Protein 7C5W (pdb70)

Secondary structure (DSSP, 8-state):
-PPP----SPPHHHHHHHHHHHHHHHHHHHHHHHHH-HHHHHHHHHHHHHHHB-GGGS--EEE-TT--TTS----SHHHHHHHHH---TTSTT---GGGS-EEEEEEEEEEEEE-SSEEEEEEEEEEEETT--EEEEEEEEEEEE-TTS-EEEEEEEEEPPP--/-------SPPHHHHHHHHHHHHHHHHHHHHHHHHH-HHHHHHHHHHHHHHHB-GGGS--EEE-TT--TTS----SHHHHHHHHH---TTSTT---GGGS-EEEEEEEEEEEEE-SSEEEEEEEEEEEETT--EEEEEEEEEEEE-TTS-EEEEEEEEEPPP--

InterPro domains:
  IPR016878 Metal-independent carbonic anhydrase-like [PIRSF028288] (1-205)
  IPR032710 NTF2-like domain superfamily [SSF54427] (143-202)
  IPR060395 Metal-independent carbonic anhydrase domain [PF27546] (55-201)

GO terms:
  GO:0004089 carbonate dehydratase activity (F, EXP)

Foldseek 3Di:
DPDDDDALFDDPVLVVVLVVLLFVLLLVLQVCCVPVNQVRSLVSQLVVCVAAAPCVVFFAQAQDAPQDDVLRGQRHSVSSSCQARNPDVVRVVHNHVSHQQWHDKDDDWPDKDGPTQKIKTWDWIWTAHPVGDTQIWTWIWMWGQDPPRHTHTRHIHIYRPDDD/DDDDDALFDDPVQVVVLVVLLVVLLLVLQVCCVPPNLVRSLVSQLVSCVAAAPCVVPFAQAQDAPQDDVLRGQRHSVSSSCQARNPDVVRVVHNHPSHQAWDDKDDDWPDWDTPTQKIKTWDWIWTAHPVGPIFIWTWIFMWGQDPVRHTHTSHIDIYRPDDD

Solvent-accessible surface area: 14414 Å² total; per-residue (Å²): 156,100,116,128,150,134,84,107,45,7,62,109,79,49,0,79,61,18,4,50,56,9,3,127,16,4,30,40,5,0,46,26,77,68,82,157,26,67,86,43,0,24,66,58,0,63,55,23,3,58,109,23,1,1,29,110,91,29,68,0,0,2,3,0,6,69,2,35,68,105,87,10,41,4,37,78,82,48,0,0,32,1,11,11,14,4,140,51,101,69,33,94,71,22,97,13,21,0,38,57,7,15,100,55,37,90,49,113,56,45,9,46,33,67,32,33,46,1,0,2,2,2,2,37,3,36,1,32,32,146,88,53,57,70,39,52,0,1,8,0,1,1,2,25,16,16,120,170,37,51,26,31,2,0,1,2,0,1,4,74,41,69,91,135,155,122,130,149,130,83,104,42,8,63,109,82,51,0,85,62,16,2,51,54,10,2,132,15,5,26,41,4,0,46,38,78,66,92,70,30,56,86,39,0,56,60,56,0,59,58,22,2,58,78,18,1,0,28,109,91,28,63,0,0,1,2,0,5,69,2,33,69,102,84,7,38,5,35,78,85,50,0,0,16,2,10,10,7,2,105,46,196,70,33,94,72,24,92,12,20,0,37,58,29,16,106,55,36,92,47,109,57,47,10,47,34,70,33,33,42,1,0,2,1,1,4,41,2,38,1,31,27,65,171,50,61,67,42,53,0,2,8,1,2,1,2,25,12,10,123,170,40,82,24,16,2,0,0,2,0,1,4,73,43,60,90,129

Organism: Nostoc sp. (strain PCC 7120 / SAG 25.82 / UTEX 2576) (NCBI:txid103690)

Structure (mmCIF, N/CA/C/O backbone):
data_7C5W
#
_entry.id   7C5W
#
_cell.length_a   53.519
_cell.length_b   83.006
_cell.length_c   88.136
_cell.angle_alpha   90.000
_cell.angle_beta   90.000
_cell.angle_gamma   90.000
#
_symmetry.space_group_name_H-M   'P 21 21 2'
#
loop_
_entity.id
_entity.type
_entity.pdbx_description
1 polymer 'iota-carbonic anhydrase'
2 non-polymer 'IODIDE ION'
3 water water
#
loop_
_atom_site.group_PDB
_atom_site.id
_atom_site.type_symbol
_atom_site.label_atom_id
_atom_site.label_alt_id
_atom_site.label_comp_id
_atom_site.label_asym_id
_atom_site.label_entity_id
_atom_site.label_seq_id
_atom_site.pdbx_PDB_ins_code
_atom_site.Cartn_x
_atom_site.Cartn_y
_atom_site.Cartn_z
_atom_site.occupancy
_atom_site.B_iso_or_equiv
_atom_site.auth_seq_id
_atom_site.auth_comp_id
_atom_site.auth_asym_id
_atom_site.auth_atom_id
_atom_site.pdbx_PDB_model_num
ATOM 1 N N . LEU A 1 15 ? 8.37400 -27.09100 57.67800 1.000 84.17926 42 LEU A N 1
ATOM 2 C CA . LEU A 1 15 ? 8.95400 -25.80400 57.18500 1.000 90.62061 42 LEU A CA 1
ATOM 3 C C . LEU A 1 15 ? 8.68900 -24.70500 58.22400 1.000 89.86260 42 LEU A C 1
ATOM 4 O O . LEU A 1 15 ? 7.69900 -24.83000 58.98300 1.000 86.78391 42 LEU A O 1
ATOM 6 N N . LYS A 1 16 ? 9.55000 -23.68100 58.26300 1.000 85.56578 43 LYS A N 1
ATOM 7 C CA . LYS A 1 16 ? 9.40100 -22.48600 59.14000 1.000 74.58427 43 LYS A CA 1
ATOM 8 C C . LYS A 1 16 ? 7.98000 -21.91800 58.98200 1.000 77.28912 43 LYS A C 1
ATOM 9 O O . LYS A 1 16 ? 7.47200 -21.82300 57.84000 1.000 76.34075 43 LYS A O 1
ATOM 11 N N . THR A 1 17 ? 7.34400 -21.57200 60.10000 1.000 75.15570 44 THR A N 1
ATOM 12 C CA . THR A 1 17 ? 6.01600 -20.91200 60.14500 1.000 74.34262 44 THR A CA 1
ATOM 13 C C . THR A 1 17 ? 6.05300 -19.63200 59.30900 1.000 71.20997 44 THR A C 1
ATOM 14 O O . THR A 1 17 ? 6.87500 -18.75500 59.55600 1.000 73.12644 44 THR A O 1
ATOM 18 N N . PRO A 1 18 ? 5.17800 -19.48300 58.29000 1.000 68.95971 45 PRO A N 1
ATOM 19 C CA . PRO A 1 18 ? 5.04600 -18.21600 57.57300 1.000 66.71692 45 PRO A CA 1
ATOM 20 C C . PRO A 1 18 ? 4.55100 -17.13100 58.54100 1.000 69.32324 45 PRO A C 1
ATOM 21 O O . PRO A 1 18 ? 3.70700 -17.41100 59.35900 1.000 66.52035 45 PRO A O 1
ATOM 25 N N . ILE A 1 19 ? 5.10100 -15.92500 58.42200 1.000 67.76467 46 ILE A N 1
ATOM 26 C CA . ILE A 1 19 ? 4.95300 -14.83000 59.42100 1.000 66.36807 46 ILE A CA 1
ATOM 27 C C . ILE A 1 19 ? 4.90100 -13.49200 58.68200 1.000 65.95235 46 ILE A C 1
ATOM 28 O O . ILE A 1 19 ? 5.71500 -13.27200 57.76300 1.000 74.30122 46 ILE A O 1
ATOM 33 N N . VAL A 1 20 ? 3.95200 -12.64300 59.06100 1.000 59.93439 47 VAL A N 1
ATOM 34 C CA . VAL A 1 20 ? 3.93100 -11.21400 58.66200 1.000 57.59319 47 VAL A CA 1
ATOM 35 C C . VAL A 1 20 ? 4.45900 -10.41600 59.85200 1.000 58.54576 47 VAL A C 1
ATOM 36 O O . VAL A 1 20 ? 3.97400 -10.64800 60.96200 1.000 53.30126 47 VAL A O 1
ATOM 40 N N . ASN A 1 21 ? 5.43900 -9.54200 59.62000 1.000 63.26827 48 ASN A N 1
ATOM 41 C CA . ASN A 1 21 ? 6.02400 -8.66500 60.66300 1.000 62.14090 48 ASN A CA 1
ATOM 42 C C . ASN A 1 21 ? 5.91600 -7.20400 60.22200 1.000 60.55022 48 ASN A C 1
ATOM 43 O O . ASN A 1 21 ? 6.78100 -6.75200 59.46900 1.000 66.15544 48 ASN A O 1
ATOM 48 N N . ARG A 1 22 ? 4.90200 -6.49700 60.71400 1.000 57.60504 49 ARG A N 1
ATOM 49 C CA . ARG A 1 22 ? 4.68100 -5.05200 60.46700 1.000 61.22586 49 ARG A CA 1
ATOM 50 C C . ARG A 1 22 ? 5.42400 -4.19500 61.49900 1.000 65.68937 49 ARG A C 1
ATOM 51 O O . ARG A 1 22 ? 5.40700 -2.96100 61.36500 1.000 64.91263 49 ARG A O 1
ATOM 59 N N . ALA A 1 23 ? 6.02600 -4.82200 62.50400 1.000 56.51850 50 ALA A N 1
ATOM 60 C CA . ALA A 1 23 ? 6.78500 -4.13100 63.56500 1.000 64.48685 50 ALA A CA 1
ATOM 61 C C . ALA A 1 23 ? 8.12300 -3.66800 62.98700 1.000 58.22124 50 ALA A C 1
ATOM 62 O O . ALA A 1 23 ? 8.63100 -4.32800 62.08800 1.000 55.85516 50 ALA A O 1
ATOM 64 N N . ILE A 1 24 ? 8.66700 -2.58000 63.52300 1.000 58.56734 51 ILE A N 1
ATOM 65 C CA . ILE A 1 24 ? 10.03300 -2.08300 63.21200 1.000 57.17779 51 ILE A CA 1
ATOM 66 C C . ILE A 1 24 ? 10.99800 -2.63400 64.26700 1.000 56.95946 51 ILE A C 1
ATOM 67 O O . ILE A 1 24 ? 10.63900 -2.63900 65.46400 1.000 57.68652 51 ILE A O 1
ATOM 72 N N . THR A 1 25 ? 12.18300 -3.06500 63.83500 1.000 57.23639 52 THR A N 1
ATOM 73 C CA . THR A 1 25 ? 13.32700 -3.45000 64.70500 1.000 59.01415 52 THR A CA 1
ATOM 74 C C . THR A 1 25 ? 14.28600 -2.26600 64.82600 1.000 57.19311 52 THR A C 1
ATOM 75 O O . THR A 1 25 ? 14.25900 -1.38800 63.94300 1.000 56.15777 52 THR A O 1
ATOM 79 N N . GLU A 1 26 ? 15.12000 -2.28400 65.86200 1.000 58.03341 53 GLU A N 1
ATOM 80 C CA . GLU A 1 26 ? 16.18400 -1.28300 66.10700 1.000 61.03929 53 GLU A CA 1
ATOM 81 C C . GLU A 1 26 ? 17.04600 -1.13500 64.84800 1.000 62.20464 53 GLU A C 1
ATOM 82 O O . GLU A 1 26 ? 17.33100 0.01300 64.46900 1.000 62.15376 53 GLU A O 1
ATOM 88 N N . SER A 1 27 ? 17.44600 -2.24900 64.23000 1.000 55.56961 54 SER A N 1
ATOM 89 C CA . SER A 1 27 ? 18.41000 -2.27200 63.10000 1.000 62.09582 54 SER A CA 1
ATOM 90 C C . SER A 1 27 ? 17.78400 -1.60200 61.86400 1.000 59.22541 54 SER A C 1
ATOM 91 O O . SER A 1 27 ? 18.50900 -0.87600 61.16200 1.000 60.98553 54 SER A O 1
ATOM 94 N N . GLU A 1 28 ? 16.49500 -1.83300 61.61100 1.000 58.09270 55 GLU A N 1
ATOM 95 C CA . GLU A 1 28 ? 15.70600 -1.13800 60.56000 1.000 53.18026 55 GLU A CA 1
ATOM 96 C C . GLU A 1 28 ? 15.72700 0.38300 60.78400 1.000 58.68685 55 GLU A C 1
ATOM 97 O O . GLU A 1 28 ? 15.82700 1.12400 59.79100 1.000 58.50075 55 GLU A O 1
ATOM 103 N N . VAL A 1 29 ? 15.61600 0.84200 62.03300 1.000 57.54426 56 VAL A N 1
ATOM 104 C CA . VAL A 1 29 ? 15.59900 2.29500 62.36600 1.000 59.67503 56 VAL A CA 1
ATOM 105 C C . VAL A 1 29 ? 16.98000 2.88000 62.05500 1.000 60.79067 56 VAL A C 1
ATOM 106 O O . VAL A 1 29 ? 17.04200 3.93600 61.39700 1.000 55.84273 56 VAL A O 1
ATOM 110 N N . LEU A 1 30 ? 18.04700 2.23100 62.52600 1.000 62.63004 57 LEU A N 1
ATOM 111 C CA . LEU A 1 30 ? 19.43700 2.72100 62.33900 1.000 62.37169 57 LEU A CA 1
ATOM 112 C C . LEU A 1 30 ? 19.73600 2.76500 60.83600 1.000 60.73412 57 LEU A C 1
ATOM 113 O O . LEU A 1 30 ? 20.30500 3.77000 60.36900 1.000 58.53487 57 LEU A O 1
ATOM 118 N N . ALA A 1 31 ? 19.31800 1.73500 60.10400 1.000 56.68293 58 ALA A N 1
ATOM 119 C CA . ALA A 1 31 ? 19.47500 1.64100 58.63600 1.000 60.02361 58 ALA A CA 1
ATOM 120 C C . ALA A 1 31 ? 18.78000 2.83300 57.96000 1.000 59.60943 58 ALA A C 1
ATOM 121 O O . ALA A 1 31 ? 19.44800 3.51100 57.16500 1.000 63.11309 58 ALA A O 1
ATOM 123 N N . ALA A 1 32 ? 17.50500 3.09000 58.27400 1.000 54.11909 59 ALA A N 1
ATOM 124 C CA . ALA A 1 32 ? 16.71200 4.19700 57.68900 1.000 58.43816 59 ALA A CA 1
ATOM 125 C C . ALA A 1 32 ? 17.35600 5.55600 58.02100 1.000 60.60929 59 ALA A C 1
ATOM 126 O O . ALA A 1 32 ? 17.38700 6.41300 57.12700 1.000 61.42519 59 ALA A O 1
ATOM 128 N N . GLN A 1 33 ? 17.85900 5.75000 59.24500 1.000 57.96579 60 GLN A N 1
ATOM 129 C CA . GLN A 1 33 ? 18.61500 6.97000 59.63600 1.000 57.87627 60 GLN A CA 1
ATOM 130 C C . GLN A 1 33 ? 19.79200 7.14600 58.66700 1.000 59.97267 60 GLN A C 1
ATOM 131 O O . GLN A 1 33 ? 19.92800 8.24800 58.10900 1.000 63.55282 60 GLN A O 1
ATOM 137 N N . LYS A 1 34 ? 20.60700 6.09800 58.47600 1.000 64.63172 61 LYS A N 1
ATOM 138 C CA . LYS A 1 34 ? 21.84900 6.12500 57.64500 1.000 66.50795 61 LYS A CA 1
ATOM 139 C C . LYS A 1 34 ? 21.48700 6.38800 56.17600 1.000 61.74497 61 LYS A C 1
ATOM 140 O O . LYS A 1 34 ? 22.22500 7.13600 55.51200 1.000 67.44854 61 LYS A O 1
ATOM 142 N N . ALA A 1 35 ? 20.37500 5.83000 55.70300 1.000 61.38053 62 ALA A N 1
ATOM 143 C CA . ALA A 1 35 ? 19.89100 5.95600 54.30600 1.000 61.17471 62 ALA A CA 1
ATOM 144 C C . ALA A 1 35 ? 19.51500 7.41200 54.01300 1.000 63.78992 62 ALA A C 1
ATOM 145 O O . ALA A 1 35 ? 19.69700 7.84400 52.86400 1.000 67.79138 62 ALA A O 1
ATOM 147 N N . TRP A 1 36 ? 19.00400 8.14100 55.00700 1.000 61.46095 63 TRP A N 1
ATOM 148 C CA . TRP A 1 36 ? 18.65000 9.57400 54.84300 1.000 60.80263 63 TRP A CA 1
ATOM 149 C C . TRP A 1 36 ? 19.93700 10.39400 54.68400 1.000 66.48692 63 TRP A C 1
ATOM 150 O O . TRP A 1 36 ? 19.99500 11.25100 53.77000 1.000 62.77346 63 TRP A O 1
ATOM 161 N N . GLY A 1 37 ? 20.91100 10.15800 55.57100 1.000 62.64966 64 GLY A N 1
ATOM 162 C CA . GLY A 1 37 ? 22.26900 10.72000 55.46700 1.000 65.28059 64 GLY A CA 1
ATOM 163 C C . GLY A 1 37 ? 22.84200 10.48900 54.07800 1.000 65.62593 64 GLY A C 1
ATOM 164 O O . GLY A 1 37 ? 23.17900 11.47700 53.41700 1.000 69.79067 64 GLY A O 1
ATOM 165 N N . GLU A 1 38 ? 22.91800 9.22600 53.64900 1.000 67.12896 65 GLU A N 1
ATOM 166 C CA . GLU A 1 38 ? 23.49300 8.82200 52.34200 1.000 71.32444 65 GLU A CA 1
ATOM 167 C C . GLU A 1 38 ? 22.80000 9.59100 51.22000 1.000 66.05640 65 GLU A C 1
ATOM 168 O O . GLU A 1 38 ? 23.48000 9.95500 50.24900 1.000 69.47646 65 GLU A O 1
ATOM 174 N N . ALA A 1 39 ? 21.49300 9.80300 51.35000 1.000 61.78505 66 ALA A N 1
ATOM 175 C CA . ALA A 1 39 ? 20.65900 10.44000 50.31200 1.000 62.75202 66 ALA A CA 1
ATOM 176 C C . ALA A 1 39 ? 21.01500 11.92700 50.24600 1.000 65.42598 66 ALA A C 1
ATOM 177 O O . ALA A 1 39 ? 21.18400 12.44000 49.12600 1.000 65.67974 66 ALA A O 1
ATOM 179 N N . LEU A 1 40 ? 21.13900 12.58900 51.39600 1.000 65.78505 67 LEU A N 1
ATOM 180 C CA . LEU A 1 40 ? 21.48300 14.03500 51.46600 1.000 65.92250 67 LEU A CA 1
ATOM 181 C C . LEU A 1 40 ? 22.82800 14.23600 50.76800 1.000 68.52840 67 LEU A C 1
ATOM 182 O O . LEU A 1 40 ? 22.94100 15.14800 49.93300 1.000 70.68568 67 LEU A O 1
ATOM 187 N N . VAL A 1 41 ? 23.79500 13.38200 51.10600 1.000 68.98562 68 VAL A N 1
ATOM 188 C CA . VAL A 1 41 ? 25.18200 13.40100 50.56000 1.000 69.28123 68 VAL A CA 1
ATOM 189 C C . VAL A 1 41 ? 25.13600 13.10200 49.05600 1.000 67.76845 68 VAL A C 1
ATOM 190 O O . VAL A 1 41 ? 25.84600 13.78800 48.31200 1.000 72.16624 68 VAL A O 1
ATOM 194 N N . ALA A 1 42 ? 24.32300 12.13500 48.62300 1.000 66.25374 69 ALA A N 1
ATOM 195 C CA . ALA A 1 42 ? 24.18400 11.72600 47.20500 1.000 68.62902 69 ALA A CA 1
ATOM 196 C C . ALA A 1 42 ? 23.57100 12.86500 46.37300 1.000 73.71502 69 ALA A C 1
ATOM 197 O O . ALA A 1 42 ? 23.93300 12.98300 45.18500 1.000 73.30359 69 ALA A O 1
ATOM 199 N N . ILE A 1 43 ? 22.66700 13.66200 46.95700 1.000 71.00055 70 ILE A N 1
ATOM 200 C CA . ILE A 1 43 ? 22.06100 14.84900 46.28400 1.000 70.92207 70 ILE A CA 1
ATOM 201 C C . ILE A 1 43 ? 23.11800 15.95500 46.20700 1.000 72.34722 70 ILE A C 1
ATOM 202 O O . ILE A 1 43 ? 23.19600 16.64300 45.17600 1.000 74.29788 70 ILE A O 1
ATOM 207 N N . SER A 1 44 ? 23.89000 16.12200 47.27900 1.000 71.64964 71 SER A N 1
ATOM 208 C CA . SER A 1 44 ? 24.87300 17.21900 47.44900 1.000 73.41413 71 SER A CA 1
ATOM 209 C C . SER A 1 44 ? 26.01000 17.03500 46.44000 1.000 74.24505 71 SER A C 1
ATOM 210 O O . SER A 1 44 ? 26.31400 18.00600 45.72700 1.000 80.64032 71 SER A O 1
ATOM 213 N N . THR A 1 45 ? 26.59800 15.83700 46.36400 1.000 73.29647 72 THR A N 1
ATOM 214 C CA . THR A 1 45 ? 27.71700 15.52100 45.43200 1.000 78.76095 72 THR A CA 1
ATOM 215 C C . THR A 1 45 ? 27.20200 15.64300 43.99300 1.000 75.45414 72 THR A C 1
ATOM 216 O O . THR A 1 45 ? 27.91200 16.26100 43.17900 1.000 79.48545 72 THR A O 1
ATOM 220 N N . THR A 1 46 ? 26.00900 15.11300 43.70600 1.000 71.34286 73 THR A N 1
ATOM 221 C CA . THR A 1 46 ? 25.39900 15.09900 42.34600 1.000 75.37819 73 THR A CA 1
ATOM 222 C C . THR A 1 46 ? 25.22300 16.53700 41.82300 1.000 77.30332 73 THR A C 1
ATOM 223 O O . THR A 1 46 ? 25.25300 16.71600 40.59500 1.000 76.89071 73 THR A O 1
ATOM 227 N N . TYR A 1 47 ? 25.03700 17.52500 42.70200 1.000 75.25105 74 TYR A N 1
ATOM 228 C CA . TYR A 1 47 ? 24.93400 18.95800 42.31300 1.000 77.46236 74 TYR A CA 1
ATOM 229 C C . TYR A 1 47 ? 26.33900 19.53200 42.06600 1.000 76.24357 74 TYR A C 1
ATOM 230 O O . TYR A 1 47 ? 26.56600 20.13000 40.99800 1.000 78.79217 74 TYR A O 1
ATOM 239 N N . ASP A 1 48 ? 27.24700 19.36800 43.03200 1.000 73.68875 75 ASP A N 1
ATOM 240 C CA . ASP A 1 48 ? 28.68400 19.73200 42.90600 1.000 68.92394 75 ASP A CA 1
ATOM 241 C C . ASP A 1 48 ? 29.23100 19.17200 41.58200 1.000 70.80706 75 ASP A C 1
ATOM 242 O O . ASP A 1 48 ? 29.98900 19.90000 40.91600 1.000 64.62940 75 ASP A O 1
ATOM 247 N N . ALA A 1 49 ? 28.82100 17.96300 41.18100 1.000 68.68494 76 ALA A N 1
ATOM 248 C CA . ALA A 1 49 ? 29.41200 17.20700 40.04700 1.000 72.68660 76 ALA A CA 1
ATOM 249 C C . ALA A 1 49 ? 28.62900 17.38700 38.73600 1.000 74.26049 76 ALA A C 1
ATOM 250 O O . ALA A 1 49 ? 29.29400 17.42500 37.68400 1.000 80.18036 76 ALA A O 1
ATOM 252 N N . LYS A 1 50 ? 27.29100 17.44500 38.76700 1.000 74.22899 77 LYS A N 1
ATOM 253 C CA . LYS A 1 50 ? 26.45500 17.41800 37.53300 1.000 77.17780 77 LYS A CA 1
ATOM 254 C C . LYS A 1 50 ? 25.41500 18.54800 37.51300 1.000 74.65312 77 LYS A C 1
ATOM 255 O O . LYS A 1 50 ? 24.62700 18.58400 36.53200 1.000 72.26273 77 LYS A O 1
ATOM 261 N N . GLY A 1 51 ? 25.38200 19.40400 38.54300 1.000 73.54253 78 GLY A N 1
ATOM 262 C CA . GLY A 1 51 ? 24.55900 20.63800 38.57700 1.000 75.07711 78 GLY A CA 1
ATOM 263 C C . GLY A 1 51 ? 23.08800 20.41800 38.94100 1.000 79.59895 78 GLY A C 1
ATOM 264 O O . GLY A 1 51 ? 22.70200 19.26100 39.24500 1.000 82.11799 78 GLY A O 1
ATOM 265 N N . LYS A 1 52 ? 22.29600 21.50100 38.86400 1.000 77.95322 79 LYS A N 1
ATOM 266 C CA . LYS A 1 52 ? 20.94700 21.68600 39.47600 1.000 76.37212 79 LYS A CA 1
ATOM 267 C C . LYS A 1 52 ? 19.98700 20.58100 39.03500 1.000 81.02690 79 LYS A C 1
ATOM 268 O O . LYS A 1 52 ? 19.39000 19.94100 39.91800 1.000 79.60659 79 LYS A O 1
ATOM 270 N N . ALA A 1 53 ? 19.83200 20.38700 37.72500 1.000 75.90562 80 ALA A N 1
ATOM 271 C CA . ALA A 1 53 ? 18.79900 19.51300 37.12500 1.000 74.13724 80 ALA A CA 1
ATOM 272 C C . ALA A 1 53 ? 18.94600 18.08900 37.67000 1.000 74.54503 80 ALA A C 1
ATOM 273 O O . ALA A 1 53 ? 17.91600 17.47300 38.01300 1.000 73.35721 80 ALA A O 1
ATOM 275 N N . SER A 1 54 ? 20.17900 17.58000 37.71300 1.000 73.51068 81 SER A N 1
ATOM 276 C CA . SER A 1 54 ? 20.50700 16.18900 38.11800 1.000 71.84263 81 SER A CA 1
ATOM 277 C C . SER A 1 54 ? 20.17800 16.00300 39.60000 1.000 72.53285 81 SER A C 1
ATOM 278 O O . SER A 1 54 ? 19.52100 14.99400 39.93500 1.000 73.73125 81 SER A O 1
ATOM 281 N N . ALA A 1 55 ? 20.62400 16.95100 40.43300 1.000 71.91581 82 ALA A N 1
ATOM 282 C CA . ALA A 1 55 ? 20.33300 17.02000 41.88300 1.000 73.07115 82 ALA A CA 1
ATOM 283 C C . ALA A 1 55 ? 18.81600 17.00200 42.12700 1.000 73.19041 82 ALA A C 1
ATOM 284 O O . ALA A 1 55 ? 18.39200 16.22800 43.01000 1.000 67.64499 82 ALA A O 1
ATOM 286 N N . LYS A 1 56 ? 18.04500 17.80500 41.37700 1.000 65.99618 83 LYS A N 1
ATOM 287 C CA . LYS A 1 56 ? 16.56600 17.93200 41.52100 1.000 69.21957 83 LYS A CA 1
ATOM 288 C C . LYS A 1 56 ? 15.92900 16.55900 41.26500 1.000 67.19395 83 LYS A C 1
ATOM 289 O O . LYS A 1 56 ? 15.13200 16.11400 42.10500 1.000 69.78550 83 LYS A O 1
ATOM 291 N N . ALA A 1 57 ? 16.29000 15.89800 40.16500 1.000 63.67633 84 ALA A N 1
ATOM 292 C CA . ALA A 1 57 ? 15.69700 14.60700 39.74600 1.000 68.53002 84 ALA A CA 1
ATOM 293 C C . ALA A 1 57 ? 16.02800 13.55400 40.80500 1.000 68.41632 84 ALA A C 1
ATOM 294 O O . ALA A 1 57 ? 15.19700 12.66000 41.04300 1.000 68.70774 84 ALA A O 1
ATOM 296 N N . LEU A 1 58 ? 17.20700 13.66100 41.41400 1.000 63.26919 85 LEU A N 1
ATOM 297 C CA . LEU A 1 58 ? 17.65800 12.69500 42.44100 1.000 65.94087 85 LEU A CA 1
ATOM 298 C C . LEU A 1 58 ? 16.90000 12.97600 43.74200 1.000 68.17694 85 LEU A C 1
ATOM 299 O O . LEU A 1 58 ? 16.42700 12.01200 44.35000 1.000 68.57680 85 LEU A O 1
ATOM 304 N N . ALA A 1 59 ? 16.78100 14.24600 44.13100 1.000 66.86549 86 ALA A N 1
ATOM 305 C CA . ALA A 1 59 ? 16.03200 14.68900 45.32900 1.000 68.00445 86 ALA A CA 1
ATOM 306 C C . ALA A 1 59 ? 14.58300 14.18900 45.23900 1.000 69.13583 86 ALA A C 1
ATOM 307 O O . ALA A 1 59 ? 14.04600 13.76700 46.26900 1.000 67.63515 86 ALA A O 1
ATOM 309 N N . GLU A 1 60 ? 13.98800 14.21500 44.04600 1.000 67.71457 87 GLU A N 1
ATOM 310 C CA . GLU A 1 60 ? 12.57200 13.82300 43.82300 1.000 71.34087 87 GLU A CA 1
ATOM 311 C C . GLU A 1 60 ? 12.38800 12.33500 44.14400 1.000 70.12727 87 GLU A C 1
ATOM 312 O O . GLU A 1 60 ? 11.39400 11.99700 44.82400 1.000 66.88600 87 GLU A O 1
ATOM 318 N N . LYS A 1 61 ? 13.29200 11.48200 43.65600 1.000 66.79849 88 LYS A N 1
ATOM 319 C CA . LYS A 1 61 ? 13.23400 10.01400 43.88500 1.000 70.07443 88 LYS A CA 1
ATOM 320 C C . LYS A 1 61 ? 13.50000 9.77300 45.38200 1.000 67.75576 88 LYS A C 1
ATOM 321 O O . LYS A 1 61 ? 12.77900 8.96400 45.99400 1.000 64.26748 88 LYS A O 1
ATOM 323 N N . VAL A 1 62 ? 14.43800 10.51400 45.97200 1.000 68.01050 89 VAL A N 1
ATOM 324 C CA . VAL A 1 62 ? 14.77900 10.43300 47.42400 1.000 65.76546 89 VAL A CA 1
ATOM 325 C C . VAL A 1 62 ? 13.52600 10.72300 48.26600 1.000 64.19556 89 VAL A C 1
ATOM 326 O O . VAL A 1 62 ? 13.20300 9.91500 49.14300 1.000 70.60155 89 VAL A O 1
ATOM 330 N N . ILE A 1 63 ? 12.83600 11.82800 48.00200 1.000 63.44281 90 ILE A N 1
ATOM 331 C CA . ILE A 1 63 ? 11.61800 12.24900 48.75700 1.000 63.52928 90 ILE A CA 1
ATOM 332 C C . ILE A 1 63 ? 10.50500 11.21400 48.56000 1.000 67.00133 90 ILE A C 1
ATOM 333 O O . ILE A 1 63 ? 9.79800 10.89100 49.54500 1.000 63.41579 90 ILE A O 1
ATOM 338 N N . ASP A 1 64 ? 10.35900 10.71000 47.33500 1.000 68.08842 91 ASP A N 1
ATOM 339 C CA . ASP A 1 64 ? 9.34200 9.68400 46.99300 1.000 66.98465 91 ASP A CA 1
ATOM 340 C C . ASP A 1 64 ? 9.66800 8.39600 47.75400 1.000 65.85604 91 ASP A C 1
ATOM 341 O O . ASP A 1 64 ? 8.72100 7.72400 48.17400 1.000 64.57301 91 ASP A O 1
ATOM 346 N N . ASP A 1 65 ? 10.95600 8.08500 47.93200 1.000 66.22218 92 ASP A N 1
ATOM 347 C CA . ASP A 1 65 ? 11.44700 6.83500 48.57100 1.000 66.99014 92 ASP A CA 1
ATOM 348 C C . ASP A 1 65 ? 11.40200 6.90400 50.10300 1.000 63.62720 92 ASP A C 1
ATOM 349 O O . ASP A 1 65 ? 10.88100 5.96700 50.69700 1.000 64.92436 92 ASP A O 1
ATOM 354 N N . ALA A 1 66 ? 12.00600 7.93300 50.70300 1.000 57.41684 93 ALA A N 1
ATOM 355 C CA . ALA A 1 66 ? 12.37500 7.97300 52.13700 1.000 63.11115 93 ALA A CA 1
ATOM 356 C C . ALA A 1 66 ? 11.27300 8.64800 52.96700 1.000 59.24675 93 ALA A C 1
ATOM 357 O O . ALA A 1 66 ? 11.19800 8.34900 54.16800 1.000 59.66359 93 ALA A O 1
ATOM 359 N N . TYR A 1 67 ? 10.45900 9.51400 52.35300 1.000 54.44461 94 TYR A N 1
ATOM 360 C CA . TYR A 1 67 ? 9.35000 10.24500 53.02000 1.000 49.94398 94 TYR A CA 1
ATOM 361 C C . TYR A 1 67 ? 8.01600 9.57300 52.68500 1.000 52.29383 94 TYR A C 1
ATOM 362 O O . TYR A 1 67 ? 7.99700 8.62200 51.88400 1.000 56.20209 94 TYR A O 1
ATOM 371 N N . GLY A 1 68 ? 6.93100 10.03600 53.30800 1.000 54.17029 95 GLY A N 1
ATOM 372 C CA . GLY A 1 68 ? 5.61100 9.37700 53.24400 1.000 55.91164 95 GLY A CA 1
ATOM 373 C C . GLY A 1 68 ? 4.49900 10.31900 52.82000 1.000 58.12392 95 GLY A C 1
ATOM 374 O O . GLY A 1 68 ? 3.36500 10.13200 53.30000 1.000 56.67899 95 GLY A O 1
ATOM 375 N N . TYR A 1 69 ? 4.78800 11.25300 51.90600 1.000 55.92954 96 TYR A N 1
ATOM 376 C CA . TYR A 1 69 ? 3.80900 12.22500 51.35300 1.000 54.37119 96 TYR A CA 1
ATOM 377 C C . TYR A 1 69 ? 2.65200 11.48600 50.67500 1.000 55.23455 96 TYR A C 1
ATOM 378 O O . TYR A 1 69 ? 1.56600 12.08100 50.57300 1.000 56.16178 96 TYR A O 1
ATOM 387 N N . GLN A 1 70 ? 2.86600 10.22800 50.27700 1.000 54.49171 97 GLN A N 1
ATOM 388 C CA . GLN A 1 70 ? 1.82500 9.35700 49.66900 1.000 56.35917 97 GLN A CA 1
ATOM 389 C C . GLN A 1 70 ? 0.66900 9.12600 50.65200 1.000 61.43134 97 GLN A C 1
ATOM 390 O O . GLN A 1 70 ? -0.44200 8.89700 50.17400 1.000 67.11463 97 GLN A O 1
ATOM 396 N N . PHE A 1 71 ? 0.90300 9.17400 51.96700 1.000 60.22674 98 PHE A N 1
ATOM 397 C CA . PHE A 1 71 ? -0.13000 8.87500 52.99800 1.000 59.91055 98 PHE A CA 1
ATOM 398 C C . PHE A 1 71 ? -0.98100 10.11000 53.29400 1.000 57.69342 98 PHE A C 1
ATOM 399 O O . PHE A 1 71 ? -2.02200 9.95800 53.95000 1.000 63.05941 98 PHE A O 1
ATOM 407 N N . GLY A 1 72 ? -0.53400 11.28300 52.84600 1.000 55.08365 99 GLY A N 1
ATOM 408 C CA . GLY A 1 72 ? -1.07000 12.59900 53.24700 1.000 52.24020 99 GLY A CA 1
ATOM 409 C C . GLY A 1 72 ? 0.06300 13.50300 53.72600 1.000 52.87913 99 GLY A C 1
ATOM 410 O O . GLY A 1 72 ? 1.22900 13.28400 53.39500 1.000 60.03191 99 GLY A O 1
ATOM 411 N N . PRO A 1 73 ? -0.22200 14.54000 54.53400 1.000 50.85731 100 PRO A N 1
ATOM 412 C CA . PRO A 1 73 ? 0.82400 15.45600 54.97800 1.000 47.89818 100 PRO A CA 1
ATOM 413 C C . PRO A 1 73 ? 1.90700 14.71400 55.76500 1.000 58.59778 100 PRO A C 1
ATOM 414 O O . PRO A 1 73 ? 1.57200 13.78600 56.49600 1.000 52.63215 100 PRO A O 1
ATOM 418 N N . VAL A 1 74 ? 3.16200 15.12500 55.56000 1.000 53.74056 101 VAL A N 1
ATOM 419 C CA . VAL A 1 74 ? 4.32700 14.75500 56.40900 1.000 55.46685 101 VAL A CA 1
ATOM 420 C C . VAL A 1 74 ? 4.57400 15.90200 57.39100 1.000 58.88456 101 VAL A C 1
ATOM 421 O O . VAL A 1 74 ? 4.48300 17.07600 56.97200 1.000 54.99319 101 VAL A O 1
ATOM 425 N N . LEU A 1 75 ? 4.85300 15.57000 58.65200 1.000 54.96120 102 LEU A N 1
ATOM 426 C CA . LEU A 1 75 ? 5.15000 16.57000 59.70700 1.000 53.27536 102 LEU A CA 1
ATOM 427 C C . LEU A 1 75 ? 6.64300 16.92200 59.62800 1.000 55.93395 102 LEU A C 1
ATOM 428 O O . LEU A 1 75 ? 7.45400 16.38200 60.42200 1.000 53.13479 102 LEU A O 1
ATOM 433 N N . PHE A 1 76 ? 6.98400 17.79600 58.67500 1.000 55.90430 103 PHE A N 1
ATOM 434 C CA . PHE A 1 76 ? 8.37300 18.19300 58.33400 1.000 54.52189 103 PHE A CA 1
ATOM 435 C C . PHE A 1 76 ? 8.59200 19.66300 58.70600 1.000 57.10753 103 PHE A C 1
ATOM 436 O O . PHE A 1 76 ? 8.06000 20.57200 58.01700 1.000 60.63319 103 PHE A O 1
ATOM 444 N N . LYS A 1 77 ? 9.33200 19.89800 59.79000 1.000 53.58554 104 LYS A N 1
ATOM 445 C CA . 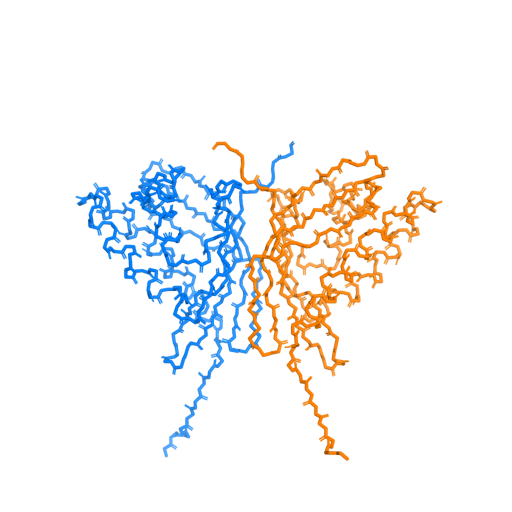LYS A 1 77 ? 9.84600 21.24800 60.13700 1.000 53.58437 104 LYS A CA 1
ATOM 446 C C . LYS A 1 77 ? 11.35100 21.23000 59.90200 1.000 57.40508 104 LYS A C 1
ATOM 447 O O . LYS A 1 77 ? 12.11100 20.76300 60.75100 1.000 56.47453 104 LYS A O 1
ATOM 453 N N . PRO A 1 78 ? 11.80900 21.68400 58.71000 1.000 58.92730 105 PRO A N 1
ATOM 454 C CA . PRO A 1 78 ? 13.23300 21.67600 58.36200 1.000 59.74203 105 PRO A CA 1
ATOM 455 C C . PRO A 1 78 ? 14.07200 22.64500 59.21400 1.000 59.58645 105 PRO A C 1
ATOM 456 O O . PRO A 1 78 ? 13.52700 23.60400 59.73700 1.000 57.84589 105 PRO A O 1
ATOM 460 N N . THR A 1 79 ? 15.37000 22.36300 59.35700 1.000 60.06199 106 THR A N 1
ATOM 461 C CA . THR A 1 79 ? 16.32600 23.17400 60.16400 1.000 64.50934 106 THR A CA 1
ATOM 462 C C . THR A 1 79 ? 16.19800 24.65800 59.79000 1.000 70.52588 106 THR A C 1
ATOM 463 O O . THR A 1 79 ? 15.90300 25.45900 60.70400 1.000 67.78249 106 THR A O 1
ATOM 467 N N . LEU A 1 80 ? 16.38900 25.00000 58.50500 1.000 72.06541 107 LEU A N 1
ATOM 468 C CA . LEU A 1 80 ? 16.61500 26.39800 58.03500 1.000 70.64911 107 LEU A CA 1
ATOM 469 C C . LEU A 1 80 ? 15.40800 26.91800 57.24500 1.000 73.70238 107 LEU A C 1
ATOM 470 O O . LEU A 1 80 ? 15.63300 27.72600 56.33400 1.000 80.20427 107 LEU A O 1
ATOM 475 N N . ALA A 1 81 ? 14.18800 26.49500 57.59300 1.000 74.46008 108 ALA A N 1
ATOM 476 C CA . ALA A 1 81 ? 12.92000 26.93300 56.96000 1.000 74.65166 108 ALA A CA 1
ATOM 477 C C . ALA A 1 81 ? 12.43800 28.23400 57.61500 1.000 69.69277 108 ALA A C 1
ATOM 478 O O . ALA A 1 81 ? 12.38000 28.25500 58.85100 1.000 67.68212 108 ALA A O 1
ATOM 480 N N . ILE A 1 82 ? 12.08800 29.26000 56.82000 1.000 78.99242 109 ILE A N 1
ATOM 481 C CA . ILE A 1 82 ? 11.78500 30.65100 57.29900 1.000 77.18842 109 ILE A CA 1
ATOM 482 C C . ILE A 1 82 ? 10.29800 30.78300 57.68500 1.000 76.35486 109 ILE A C 1
ATOM 483 O O . ILE A 1 82 ? 9.43900 30.17300 57.01700 1.000 71.15096 109 ILE A O 1
ATOM 485 N N . SER A 1 83 ? 10.01800 31.64700 58.67000 1.000 81.06296 110 SER A N 1
ATOM 486 C CA . SER A 1 83 ? 8.86100 31.61000 59.61300 1.000 82.80410 110 SER A CA 1
ATOM 487 C C . SER A 1 83 ? 7.49500 31.69500 58.92600 1.000 85.80894 110 SER A C 1
ATOM 488 O O . SER A 1 83 ? 6.48800 31.40100 59.56400 1.000 86.50589 110 SER A O 1
ATOM 490 N N . PRO A 1 84 ? 7.36100 32.17600 57.67000 1.000 82.08968 111 PRO A N 1
ATOM 491 C CA . PRO A 1 84 ? 6.10100 31.99700 56.93900 1.000 79.93671 111 PRO A CA 1
ATOM 492 C C . PRO A 1 84 ? 5.87300 30.55100 56.45200 1.000 74.57788 111 PRO A C 1
ATOM 493 O O . PRO A 1 84 ? 4.78000 30.03100 56.62400 1.000 70.92767 111 PRO A O 1
ATOM 497 N N . ARG A 1 85 ? 6.89700 29.94100 55.84100 1.000 74.32466 112 ARG A N 1
ATOM 498 C CA . ARG A 1 85 ? 6.82500 28.60700 55.17900 1.000 70.36399 112 ARG A CA 1
ATOM 499 C C . ARG A 1 85 ? 7.61000 27.60100 56.02900 1.000 70.96295 112 ARG A C 1
ATOM 500 O O . ARG A 1 85 ? 8.56200 26.96500 55.50700 1.000 73.11658 112 ARG A O 1
ATOM 508 N N . THR A 1 86 ? 7.21400 27.48100 57.30000 1.000 61.80340 113 THR A N 1
ATOM 509 C CA . THR A 1 86 ? 7.90800 26.70300 58.35500 1.000 65.52174 113 THR A CA 1
ATOM 510 C C . THR A 1 86 ? 7.65300 25.20300 58.15600 1.000 61.99834 113 THR A C 1
ATOM 511 O O . THR A 1 86 ? 8.61000 24.41700 58.25700 1.000 60.55373 113 THR A O 1
ATOM 515 N N . PHE A 1 87 ? 6.40800 24.82900 57.86900 1.000 58.07006 114 PHE A N 1
ATOM 516 C CA . PHE A 1 87 ? 5.95200 23.41800 57.84300 1.000 59.01211 114 PHE A CA 1
ATOM 517 C C . PHE A 1 87 ? 5.79600 22.95200 56.39300 1.000 58.78030 114 PHE A C 1
ATOM 518 O O . PHE A 1 87 ? 4.93400 23.47000 55.68900 1.000 58.38264 114 PHE A O 1
ATOM 526 N N . ARG A 1 88 ? 6.62300 21.98900 55.98000 1.000 59.80155 115 ARG A N 1
ATOM 527 C CA . ARG A 1 88 ? 6.63600 21.43000 54.60600 1.000 57.87998 115 ARG A CA 1
ATOM 528 C C . ARG A 1 88 ? 5.79700 20.15000 54.59900 1.000 54.03742 115 ARG A C 1
ATOM 529 O O . ARG A 1 88 ? 6.37300 19.04400 54.56500 1.000 55.20470 115 ARG A O 1
ATOM 537 N N . THR A 1 89 ? 4.47500 20.31500 54.57700 1.000 53.55966 116 THR A N 1
ATOM 538 C CA . THR A 1 89 ? 3.47200 19.21500 54.62300 1.000 55.05165 116 THR A CA 1
ATOM 539 C C . THR A 1 89 ? 3.24200 18.60200 53.22600 1.000 54.98823 116 THR A C 1
ATOM 540 O O . THR A 1 89 ? 2.62000 17.52000 53.14700 1.000 57.98998 116 THR A O 1
ATOM 544 N N . THR A 1 90 ? 3.76100 19.22300 52.16600 1.000 51.08613 117 THR A N 1
ATOM 545 C CA . THR A 1 90 ? 3.62400 18.75100 50.75900 1.000 51.99740 117 THR A CA 1
ATOM 546 C C . THR A 1 90 ? 4.99700 18.36500 50.19800 1.000 57.53528 117 THR A C 1
ATOM 547 O O . THR A 1 90 ? 6.00800 18.94400 50.63800 1.000 55.40997 117 THR A O 1
ATOM 551 N N . ARG A 1 91 ? 5.00300 17.39800 49.27700 1.000 56.45866 118 ARG A N 1
ATOM 552 C CA . ARG A 1 91 ? 6.17100 16.95500 48.48000 1.000 56.74637 118 ARG A CA 1
ATOM 553 C C . ARG A 1 91 ? 6.94000 18.17500 47.95000 1.000 61.15567 118 ARG A C 1
ATOM 554 O O . ARG A 1 91 ? 8.18000 18.21600 48.10000 1.000 60.73513 118 ARG A O 1
ATOM 562 N N . ALA A 1 92 ? 6.24000 19.13100 47.33700 1.000 57.61880 119 ALA A N 1
ATOM 563 C CA . ALA A 1 92 ? 6.84900 20.32900 46.71600 1.000 62.09642 119 ALA A CA 1
ATOM 564 C C . ALA A 1 92 ? 7.60200 21.11900 47.78700 1.000 60.52384 119 ALA A C 1
ATOM 565 O O . ALA A 1 92 ? 8.71800 21.59800 47.50300 1.000 64.58538 119 ALA A O 1
ATOM 567 N N . GLY A 1 93 ? 7.00800 21.26200 48.97400 1.000 56.32170 120 GLY A N 1
ATOM 568 C CA . GLY A 1 93 ? 7.64200 21.95300 50.11700 1.000 59.61380 120 GLY A CA 1
ATOM 569 C C . GLY A 1 93 ? 8.98300 21.32200 50.46500 1.000 61.77264 120 GLY A C 1
ATOM 570 O O . GLY A 1 93 ? 9.95600 22.07200 50.70800 1.000 55.03721 120 GLY A O 1
ATOM 571 N N . ALA A 1 94 ? 9.04400 19.98500 50.47100 1.000 58.57863 121 ALA A N 1
ATOM 572 C CA . ALA A 1 94 ? 10.23400 19.19700 50.88000 1.000 60.73037 121 ALA A CA 1
ATOM 573 C C . ALA A 1 94 ? 11.32200 19.34600 49.81200 1.000 60.07303 121 ALA A C 1
ATOM 574 O O . ALA A 1 94 ? 12.45800 19.67600 50.17800 1.000 64.15980 121 ALA A O 1
ATOM 576 N N . LEU A 1 95 ? 10.97200 19.10500 48.54700 1.000 58.32020 122 LEU A N 1
ATOM 577 C CA . LEU A 1 95 ? 11.87300 19.28800 47.38000 1.000 68.68694 122 LEU A CA 1
ATOM 578 C C . LEU A 1 95 ? 12.48000 20.69700 47.41500 1.000 64.91697 122 LEU A C 1
ATOM 579 O O . LEU A 1 95 ? 13.73100 20.83000 47.40200 1.000 63.44864 122 LEU A O 1
ATOM 584 N N . ALA A 1 96 ? 11.61800 21.71000 47.47100 1.000 62.29175 123 ALA A N 1
ATOM 585 C CA . ALA A 1 96 ? 12.00400 23.13400 47.48500 1.000 60.91471 123 ALA A CA 1
ATOM 586 C C . ALA A 1 96 ? 13.04900 23.34800 48.58700 1.000 69.10600 123 ALA A C 1
ATOM 587 O O . ALA A 1 96 ? 14.08000 23.98500 48.32500 1.000 71.58787 123 ALA A O 1
ATOM 589 N N . TYR A 1 97 ? 12.81000 22.83100 49.79100 1.000 65.81275 124 TYR A N 1
ATOM 590 C CA . TYR A 1 97 ? 13.72600 23.05500 50.93500 1.000 66.80551 124 TYR A CA 1
ATOM 591 C C . TYR A 1 97 ? 15.12900 22.57000 50.56000 1.000 63.84738 124 TYR A C 1
ATOM 592 O O . TYR A 1 97 ? 16.11300 23.25700 50.88900 1.000 65.59307 124 TYR A O 1
ATOM 601 N N . PHE A 1 98 ? 15.21700 21.41400 49.90300 1.000 62.86467 125 PHE A N 1
ATOM 602 C CA . PHE A 1 98 ? 16.49500 20.69200 49.67200 1.000 62.00639 125 PHE A CA 1
ATOM 603 C C . PHE A 1 98 ? 17.26200 21.29600 48.49000 1.000 69.50754 125 PHE A C 1
ATOM 604 O O . PHE A 1 98 ? 18.50100 21.42200 48.61200 1.000 72.57658 125 PHE A O 1
ATOM 612 N N . VAL A 1 99 ? 16.56000 21.67300 47.41700 1.000 65.82698 126 VAL A N 1
ATOM 613 C CA . VAL A 1 99 ? 17.17500 22.00900 46.09700 1.000 70.38754 126 VAL A CA 1
ATOM 614 C C . VAL A 1 99 ? 16.71300 23.38600 45.59200 1.000 64.72033 126 VAL A C 1
ATOM 615 O O . VAL A 1 99 ? 17.19800 23.79500 44.53900 1.000 76.66064 126 VAL A O 1
ATOM 619 N N . GLY A 1 100 ? 15.80900 24.07200 46.29300 1.000 67.88326 127 GLY A N 1
ATOM 620 C CA . GLY A 1 100 ? 15.24800 25.37300 45.86400 1.000 70.46277 127 GLY A CA 1
ATOM 621 C C . GLY A 1 100 ? 14.51600 25.27600 44.53300 1.000 67.22318 127 GLY A C 1
ATOM 622 O O . GLY A 1 100 ? 13.83100 24.25700 44.30000 1.000 68.45038 127 GLY A O 1
ATOM 623 N N . ASP A 1 101 ? 14.63900 26.31000 43.69400 1.000 70.19845 128 ASP A N 1
ATOM 624 C CA . ASP A 1 101 ? 14.15300 26.30500 42.28500 1.000 67.16370 128 ASP A CA 1
ATOM 625 C C . ASP A 1 101 ? 12.61600 26.27200 42.26100 1.000 65.29139 128 ASP A C 1
ATOM 626 O O . ASP A 1 101 ? 12.04800 25.61200 41.36700 1.000 74.11177 128 ASP A O 1
ATOM 631 N N . ASP A 1 102 ? 11.95800 26.94800 43.20800 1.000 70.00791 129 ASP A N 1
ATOM 632 C CA . ASP A 1 102 ? 10.47300 26.96300 43.30600 1.000 71.83665 129 ASP A CA 1
ATOM 633 C C . ASP A 1 102 ? 10.01700 28.34300 43.77900 1.000 74.93422 129 ASP A C 1
ATOM 634 O O . ASP A 1 102 ? 10.27300 28.68100 44.96000 1.000 78.79785 129 ASP A O 1
ATOM 639 N N . LYS A 1 103 ? 9.36500 29.09000 42.88000 1.000 77.33896 130 LYS A N 1
ATOM 640 C CA . LYS A 1 103 ? 8.89300 30.48600 43.09400 1.000 77.26586 130 LYS A CA 1
ATOM 641 C C . LYS A 1 103 ? 7.93300 30.52300 44.29300 1.000 74.43463 130 LYS A C 1
ATOM 642 O O . LYS A 1 103 ? 7.84200 31.58700 44.94300 1.000 78.45871 130 LYS A O 1
ATOM 644 N N . ALA A 1 104 ? 7.25700 29.40600 44.58900 1.000 70.30810 131 ALA A N 1
ATOM 645 C CA . ALA A 1 104 ? 6.27500 29.28100 45.69800 1.000 71.44925 131 ALA A CA 1
ATOM 646 C C . ALA A 1 104 ? 6.99500 29.19300 47.05300 1.000 70.40132 131 ALA A C 1
ATOM 647 O O . ALA A 1 104 ? 6.32700 29.39800 48.09200 1.000 71.13539 131 ALA A O 1
ATOM 649 N N . PHE A 1 105 ? 8.29800 28.89600 47.04900 1.000 68.68811 132 PHE A N 1
ATOM 650 C CA . PHE A 1 105 ? 9.17100 28.91700 48.25600 1.000 73.51540 132 PHE A CA 1
ATOM 651 C C . PHE A 1 105 ? 10.37700 29.80600 47.96300 1.000 78.48535 132 PHE A C 1
ATOM 652 O O . PHE A 1 105 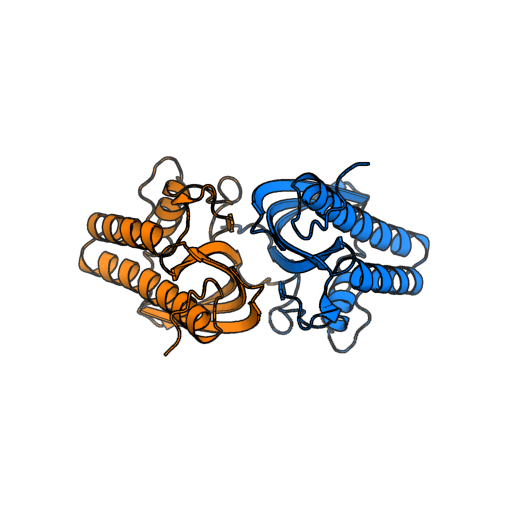? 11.49600 29.32600 47.78900 1.000 77.83463 132 PHE A O 1
ATOM 660 N N . PRO A 1 106 ? 10.16400 31.14000 47.90400 1.000 76.47385 133 PRO A N 1
ATOM 661 C CA . PRO A 1 106 ? 11.15100 32.06300 47.34700 1.000 79.39102 133 PRO A CA 1
ATOM 662 C C . PRO A 1 106 ? 12.43500 32.15600 48.18000 1.000 82.02078 133 PRO A C 1
ATOM 663 O O . PRO A 1 106 ? 13.44100 32.53400 47.62200 1.000 81.72851 133 PRO A O 1
ATOM 667 N N . GLU A 1 107 ? 12.35600 31.83100 49.47700 1.000 81.74634 134 GLU A N 1
ATOM 668 C CA . GLU A 1 107 ? 13.46800 32.00600 50.45200 1.000 79.98450 134 GLU A CA 1
ATOM 669 C C . GLU A 1 107 ? 14.38600 30.77400 50.42800 1.000 77.80899 134 GLU A C 1
ATOM 670 O O . GLU A 1 107 ? 15.38100 30.77800 51.17400 1.000 80.25912 134 GLU A O 1
ATOM 672 N N . ASP A 1 108 ? 14.07900 29.77900 49.58500 1.000 71.46414 135 ASP A N 1
ATOM 673 C CA . ASP A 1 108 ? 14.77800 28.46300 49.54100 1.000 76.66818 135 ASP A CA 1
ATOM 674 C C . ASP A 1 108 ? 15.85200 28.46400 48.44200 1.000 75.41762 135 ASP A C 1
ATOM 675 O O . ASP A 1 108 ? 15.49600 28.32900 47.24900 1.000 69.70353 135 ASP A O 1
ATOM 680 N N . LYS A 1 109 ? 17.12400 28.55900 48.83900 1.000 73.47650 136 LYS A N 1
ATOM 681 C CA . LYS A 1 109 ? 18.29400 28.41100 47.93500 1.000 67.60941 136 LYS A CA 1
ATOM 682 C C . LYS A 1 109 ? 18.56600 26.91700 47.71700 1.000 74.11120 136 LYS A C 1
ATOM 683 O O . LYS A 1 109 ? 19.00500 26.55700 46.61600 1.000 75.45971 136 LYS A O 1
ATOM 685 N N . GLY A 1 110 ? 18.27900 26.07700 48.72000 1.000 76.61458 137 GLY A N 1
ATOM 686 C CA . GLY A 1 110 ? 18.47100 24.61200 48.66700 1.000 68.52825 137 GLY A CA 1
ATOM 687 C C . GLY A 1 110 ? 19.47300 24.15000 49.70900 1.000 71.62576 137 GLY A C 1
ATOM 688 O O . GLY A 1 110 ? 20.67200 24.41600 49.54200 1.000 71.57714 137 GLY A O 1
ATOM 689 N N . PHE A 1 111 ? 18.99900 23.48300 50.76100 1.000 69.61256 138 PHE A N 1
ATOM 690 C CA . PHE A 1 111 ? 19.82400 23.04600 51.91600 1.000 70.00930 138 PHE A CA 1
ATOM 691 C C . PHE A 1 111 ? 20.85300 22.00000 51.46200 1.000 70.93091 138 PHE A C 1
ATOM 692 O O . PHE A 1 111 ? 22.01900 22.07600 51.90800 1.000 67.67245 138 PHE A O 1
ATOM 700 N N . ALA A 1 112 ? 20.44200 21.07900 50.58400 1.000 71.30567 139 ALA A N 1
ATOM 701 C CA . ALA A 1 112 ? 21.22900 19.89900 50.14600 1.000 72.53308 139 ALA A CA 1
ATOM 702 C C . ALA A 1 112 ? 22.38300 20.31900 49.23400 1.000 74.55616 139 ALA A C 1
ATOM 703 O O . ALA A 1 112 ? 23.19400 19.43200 48.89100 1.000 76.98662 139 ALA A O 1
ATOM 705 N N . LEU A 1 113 ? 22.44400 21.60100 48.85200 1.000 69.12792 140 LEU A N 1
ATOM 706 C CA . LEU A 1 113 ? 23.36800 22.11500 47.80500 1.000 68.35843 140 LEU A CA 1
ATOM 707 C C . LEU A 1 113 ? 24.59100 22.80300 48.42500 1.000 75.39425 140 LEU A C 1
ATOM 708 O O . LEU A 1 113 ? 25.18200 23.61900 47.71900 1.000 77.57254 140 LEU A O 1
ATOM 713 N N . SER A 1 114 ? 24.95000 22.49600 49.67800 1.000 72.58403 141 SER A N 1
ATOM 714 C CA . SER A 1 114 ? 26.10600 23.09600 50.40100 1.000 70.94851 141 SER A CA 1
ATOM 715 C C . SER A 1 114 ? 27.31200 22.14800 50.38000 1.000 71.15246 141 SER A C 1
ATOM 716 O O . SER A 1 114 ? 28.17100 22.28000 51.27300 1.000 73.71739 141 SER A O 1
ATOM 719 N N . SER A 1 115 ? 27.38700 21.24000 49.40200 1.000 69.84039 142 SER A N 1
ATOM 720 C CA . SER A 1 115 ? 28.55300 20.34200 49.20100 1.000 79.28858 142 SER A CA 1
ATOM 721 C C . SER A 1 115 ? 28.77400 19.48500 50.46300 1.000 80.51141 142 SER A C 1
ATOM 722 O O . SER A 1 115 ? 29.89800 19.50700 51.03500 1.000 75.75833 142 SER A O 1
ATOM 724 N N . TRP A 1 116 ? 27.73200 18.76000 50.89200 1.000 78.94436 143 TRP A N 1
ATOM 725 C CA . TRP A 1 116 ? 27.75900 17.84200 52.06500 1.000 77.29196 143 TRP A CA 1
ATOM 726 C C . TRP A 1 116 ? 28.47700 16.54500 51.67800 1.000 73.57024 143 TRP A C 1
ATOM 727 O O . TRP A 1 116 ? 28.27700 16.08500 50.53500 1.000 75.80110 143 TRP A O 1
ATOM 738 N N . ARG A 1 117 ? 29.24600 15.95900 52.60200 1.000 79.53637 144 ARG A N 1
ATOM 739 C CA . ARG A 1 117 ? 30.10500 14.77600 52.31600 1.000 79.55344 144 ARG A CA 1
ATOM 740 C C . ARG A 1 117 ? 30.03700 13.72000 53.43500 1.000 76.35870 144 ARG A C 1
ATOM 741 O O . ARG A 1 117 ? 30.26400 12.53300 53.13000 1.000 81.27914 144 ARG A O 1
ATOM 749 N N . LYS A 1 118 ? 29.76700 14.12100 54.68100 1.000 75.79907 145 LYS A N 1
ATOM 750 C CA . LYS A 1 118 ? 29.63500 13.19300 55.84000 1.000 78.03388 145 LYS A CA 1
ATOM 751 C C . LYS A 1 118 ? 28.39600 13.56800 56.66700 1.000 71.20114 145 LYS A C 1
ATOM 752 O O . LYS A 1 118 ? 28.16400 14.76800 56.90800 1.000 75.16143 145 LYS A O 1
ATOM 754 N N . VAL A 1 119 ? 27.61900 12.55700 57.05700 1.000 71.65608 146 VAL A N 1
ATOM 755 C CA . VAL A 1 119 ? 26.50300 12.65100 58.04100 1.000 66.58057 146 VAL A CA 1
ATOM 756 C C . VAL A 1 119 ? 26.79700 11.64800 59.15900 1.000 66.08422 146 VAL A C 1
ATOM 757 O O . VAL A 1 119 ? 27.06800 10.48300 58.85300 1.000 68.62454 146 VAL A O 1
ATOM 761 N N . GLU A 1 120 ? 26.76700 12.11300 60.40500 1.000 70.53844 147 GLU A N 1
ATOM 762 C CA . GLU A 1 120 ? 26.96400 11.29900 61.63200 1.000 67.45057 147 GLU A CA 1
ATOM 763 C C . GLU A 1 120 ? 25.67200 11.34900 62.46300 1.000 63.81381 147 GLU A C 1
ATOM 764 O O . GLU A 1 120 ? 25.19100 12.46600 62.73500 1.000 64.72095 147 GLU A O 1
ATOM 770 N N . ILE A 1 121 ? 25.12000 10.19100 62.83800 1.000 64.39416 148 ILE A N 1
ATOM 771 C CA . ILE A 1 121 ? 23.89500 10.09000 63.68700 1.000 59.98395 148 ILE A CA 1
ATOM 772 C C . ILE A 1 121 ? 24.30900 9.82500 65.13400 1.000 61.53973 148 ILE A C 1
ATOM 773 O O . ILE A 1 121 ? 25.00200 8.82300 65.36000 1.000 65.68844 148 ILE A O 1
ATOM 778 N N . LYS A 1 122 ? 23.87000 10.67500 66.06600 1.000 63.46760 149 LYS A N 1
ATOM 779 C CA . LYS A 1 122 ? 24.12800 10.53700 67.52400 1.000 60.11718 149 LYS A CA 1
ATOM 780 C C . LYS A 1 122 ? 22.79200 10.51300 68.26600 1.000 63.04519 149 LYS A C 1
ATOM 781 O O . LYS A 1 122 ? 22.32900 11.57700 68.73000 1.000 61.08394 149 LYS A O 1
ATOM 787 N N . ASN A 1 123 ? 22.21100 9.32300 68.39000 1.000 61.55928 150 ASN A N 1
ATOM 788 C CA . ASN A 1 123 ? 20.89100 9.10200 69.02800 1.000 60.06406 150 ASN A CA 1
ATOM 789 C C . ASN A 1 123 ? 21.02300 9.31600 70.53500 1.000 63.60756 150 ASN A C 1
ATOM 790 O O . ASN A 1 123 ? 22.00800 8.84300 71.13200 1.000 62.90500 150 ASN A O 1
ATOM 795 N N . ALA A 1 124 ? 20.06700 10.03400 71.11600 1.000 62.17036 151 ALA A N 1
ATOM 796 C CA . ALA A 1 124 ? 19.90600 10.17500 72.57600 1.000 59.63998 151 ALA A CA 1
ATOM 797 C C . ALA A 1 124 ? 18.90800 9.11700 73.06000 1.000 61.92182 151 ALA A C 1
ATOM 798 O O . ALA A 1 124 ? 19.06900 8.63700 74.19000 1.000 65.64345 151 ALA A O 1
ATOM 800 N N . ALA A 1 125 ? 17.91300 8.76900 72.23600 1.000 60.43774 152 ALA A N 1
ATOM 801 C CA . ALA A 1 125 ? 16.82200 7.83700 72.60900 1.000 59.19885 152 ALA A CA 1
ATOM 802 C C . ALA A 1 125 ? 16.05400 7.37400 71.37200 1.000 56.50974 152 ALA A C 1
ATOM 803 O O . ALA A 1 125 ? 15.96200 8.13600 70.39100 1.000 56.64805 152 ALA A O 1
ATOM 805 N N . ILE A 1 126 ? 15.49600 6.16900 71.44900 1.000 54.60464 153 ILE A N 1
ATOM 806 C CA . ILE A 1 126 ? 14.65600 5.54300 70.38800 1.000 52.89294 153 ILE A CA 1
ATOM 807 C C . ILE A 1 126 ? 13.38400 5.01400 71.05400 1.000 55.80352 153 ILE A C 1
ATOM 808 O O . ILE A 1 126 ? 13.49000 4.38400 72.12100 1.000 54.16153 153 ILE A O 1
ATOM 813 N N . PHE A 1 127 ? 12.22100 5.26100 70.45700 1.000 53.38696 154 PHE A N 1
ATOM 814 C CA . PHE A 1 127 ? 10.92700 4.71600 70.94500 1.000 52.05309 154 PHE A CA 1
ATOM 815 C C . PHE A 1 127 ? 10.26700 3.98000 69.77800 1.000 54.76643 154 PHE A C 1
ATOM 816 O O . PHE A 1 127 ? 9.89500 4.60100 68.77600 1.000 56.20652 154 PHE A O 1
ATOM 824 N N . ILE A 1 128 ? 10.20300 2.65500 69.88000 1.000 56.70435 155 ILE A N 1
ATOM 825 C CA . ILE A 1 128 ? 9.46600 1.79700 68.91800 1.000 54.39812 155 ILE A CA 1
ATOM 826 C C . ILE A 1 128 ? 8.09000 1.52300 69.51400 1.000 56.47601 155 ILE A C 1
ATOM 827 O O . ILE A 1 128 ? 8.02000 0.84200 70.55400 1.000 57.45248 155 ILE A O 1
ATOM 832 N N . THR A 1 129 ? 7.06000 2.08300 68.88300 1.000 57.77258 156 THR A N 1
ATOM 833 C CA . THR A 1 129 ? 5.62800 1.98500 69.27200 1.000 61.17305 156 THR A CA 1
ATOM 834 C C . THR A 1 129 ? 4.92500 0.93400 68.41900 1.000 65.64730 156 THR A C 1
ATOM 835 O O . THR A 1 129 ? 3.70100 1.04400 68.27000 1.000 74.30945 156 THR A O 1
ATOM 839 N N . GLY A 1 130 ? 5.68200 -0.00200 67.84100 1.000 63.71658 157 GLY A N 1
ATOM 840 C CA . GLY A 1 130 ? 5.15800 -1.11500 67.02100 1.000 66.37785 157 GLY A CA 1
ATOM 841 C C . GLY A 1 130 ? 5.34800 -0.87900 65.53100 1.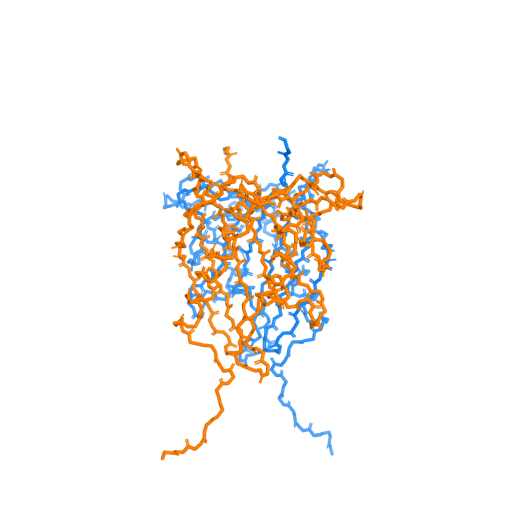000 65.57082 157 GLY A C 1
ATOM 842 O O . GLY A 1 130 ? 6.43600 -1.17600 65.00100 1.000 63.59452 157 GLY A O 1
ATOM 843 N N . ASN A 1 131 ? 4.32000 -0.34900 64.87500 1.000 67.83024 158 ASN A N 1
ATOM 844 C CA . ASN A 1 131 ? 4.32700 -0.06500 63.42100 1.000 63.20508 158 ASN A CA 1
ATOM 845 C C . ASN A 1 131 ? 5.21300 1.15500 63.11100 1.000 65.05699 158 ASN A C 1
ATOM 846 O O . ASN A 1 131 ? 5.63300 1.31200 61.93700 1.000 57.35314 158 ASN A O 1
ATOM 851 N N . THR A 1 132 ? 5.45500 2.01800 64.10000 1.000 58.66898 159 THR A N 1
ATOM 852 C CA . THR A 1 132 ? 6.27500 3.24300 63.94000 1.000 56.48653 159 THR A CA 1
ATOM 853 C C . THR A 1 132 ? 7.41900 3.21300 64.94700 1.000 55.77237 159 THR A C 1
ATOM 854 O O . THR A 1 132 ? 7.40200 2.36800 65.86000 1.000 60.18036 159 THR A O 1
ATOM 858 N N . ALA A 1 133 ? 8.38200 4.10500 64.75100 1.000 51.17912 160 ALA A N 1
ATOM 859 C CA . ALA A 1 133 ? 9.58800 4.26400 65.58700 1.000 54.16183 160 ALA A CA 1
ATOM 860 C C . ALA A 1 133 ? 10.04200 5.72500 65.50300 1.000 53.60104 160 ALA A C 1
ATOM 861 O O . ALA A 1 133 ? 10.15600 6.25300 64.38000 1.000 54.75953 160 ALA A O 1
ATOM 863 N N . THR A 1 134 ? 10.23300 6.36100 66.65700 1.000 52.74206 161 THR A N 1
ATOM 864 C CA . THR A 1 134 ? 10.70200 7.76000 66.78100 1.000 48.91537 161 THR A CA 1
ATOM 865 C C . THR A 1 134 ? 12.14900 7.72300 67.27400 1.000 50.75605 161 THR A C 1
ATOM 866 O O . THR A 1 134 ? 12.44500 6.88600 68.13500 1.000 52.17645 161 THR A O 1
ATOM 870 N N . THR A 1 135 ? 13.02100 8.55400 66.70000 1.000 52.10953 162 THR A N 1
ATOM 871 C CA . THR A 1 135 ? 14.41200 8.77800 67.17600 1.000 49.14408 162 THR A CA 1
ATOM 872 C C . THR A 1 135 ? 14.55700 10.25900 67.52100 1.000 55.57681 162 THR A C 1
ATOM 873 O O . THR A 1 135 ? 13.91800 11.08100 66.84700 1.000 58.09209 162 THR A O 1
ATOM 877 N N . MET A 1 136 ? 15.31400 10.57000 68.57300 1.000 55.01546 163 MET A N 1
ATOM 878 C CA . MET A 1 136 ? 15.70200 11.95500 68.93000 1.000 57.82557 163 MET A CA 1
ATOM 879 C C . MET A 1 136 ? 17.18800 11.94100 69.26300 1.000 58.53939 163 MET A C 1
ATOM 880 O O . MET A 1 136 ? 17.65100 10.96700 69.89600 1.000 58.87621 163 MET A O 1
ATOM 885 N N . GLY A 1 137 ? 17.89700 12.97800 68.82900 1.000 55.50032 164 GLY A N 1
ATOM 886 C CA . GLY A 1 137 ? 19.32900 13.15100 69.11300 1.000 61.15148 164 GLY A CA 1
ATOM 887 C C . GLY A 1 137 ? 19.95500 14.20900 68.22900 1.000 62.26921 164 GLY A C 1
ATOM 888 O O . GLY A 1 137 ? 19.22800 15.08000 67.71000 1.000 58.26575 164 GLY A O 1
ATOM 889 N N . ASN A 1 138 ? 21.27100 14.12100 68.05600 1.000 63.64048 165 ASN A N 1
ATOM 890 C CA . ASN A 1 138 ? 22.04700 15.02000 67.17500 1.000 59.22886 165 ASN A CA 1
ATOM 891 C C . ASN A 1 138 ? 22.28300 14.32500 65.83700 1.000 58.16600 165 ASN A C 1
ATOM 892 O O . ASN A 1 138 ? 22.35500 13.08300 65.79800 1.000 61.36393 165 ASN A O 1
ATOM 897 N N . VAL A 1 139 ? 22.34300 15.13500 64.78100 1.000 55.30097 166 VAL A N 1
ATOM 898 C CA . VAL A 1 139 ? 22.89100 14.77500 63.45000 1.000 61.65897 166 VAL A CA 1
ATOM 899 C C . VAL A 1 139 ? 23.94300 15.83100 63.10100 1.000 59.15201 166 VAL A C 1
ATOM 900 O O . VAL A 1 139 ? 23.67800 17.02900 63.25700 1.000 62.45986 166 VAL A O 1
ATOM 904 N N . ILE A 1 140 ? 25.11800 15.38100 62.68000 1.000 66.81748 167 ILE A N 1
ATOM 905 C CA . ILE A 1 140 ? 26.27700 16.25400 62.34900 1.000 66.39486 167 ILE A CA 1
ATOM 906 C C . ILE A 1 140 ? 26.56200 16.09000 60.85700 1.000 69.51118 167 ILE A C 1
ATOM 907 O O . ILE A 1 140 ? 26.89300 14.97300 60.42700 1.000 63.78251 167 ILE A O 1
ATOM 912 N N . ILE A 1 141 ? 26.35500 17.16800 60.10300 1.000 68.35206 168 ILE A N 1
ATOM 913 C CA . ILE A 1 141 ? 26.48700 17.20800 58.62200 1.000 68.96144 168 ILE A CA 1
ATOM 914 C C . ILE A 1 141 ? 27.70300 18.08200 58.30100 1.000 74.84245 168 ILE A C 1
ATOM 915 O O . ILE A 1 141 ? 27.70000 19.28400 58.68100 1.000 72.36849 168 ILE A O 1
ATOM 920 N N . THR A 1 142 ? 28.72000 17.48600 57.67200 1.000 74.30085 169 THR A N 1
ATOM 921 C CA . THR A 1 142 ? 30.03700 18.11800 57.40700 1.000 78.73490 169 THR A CA 1
ATOM 922 C C . THR A 1 142 ? 30.22600 18.28900 55.89600 1.000 79.95209 169 THR A C 1
ATOM 923 O O . THR A 1 142 ? 29.97200 17.31800 55.15400 1.000 75.78788 169 THR A O 1
ATOM 927 N N . ASP A 1 143 ? 30.64900 19.48300 55.46300 1.000 82.17730 170 ASP A N 1
ATOM 928 C CA . ASP A 1 143 ? 30.81200 19.83100 54.02400 1.000 82.98652 170 ASP A CA 1
ATOM 929 C C . ASP A 1 143 ? 32.22500 19.45700 53.55700 1.000 84.70583 170 ASP A C 1
ATOM 930 O O . ASP A 1 143 ? 33.00800 18.93300 54.38300 1.000 82.23664 170 ASP A O 1
ATOM 935 N N . LYS A 1 144 ? 32.52500 19.71800 52.27900 1.000 87.59674 171 LYS A N 1
ATOM 936 C CA . LYS A 1 144 ? 33.79000 19.33600 51.59000 1.000 88.94633 171 LYS A CA 1
ATOM 937 C C . LYS A 1 144 ? 34.99300 20.00300 52.27300 1.000 84.79193 171 LYS A C 1
ATOM 938 O O . LYS A 1 144 ? 36.10500 19.48600 52.11400 1.000 88.63755 171 LYS A O 1
ATOM 944 N N . GLN A 1 145 ? 34.77600 21.09900 53.00800 1.000 84.24750 172 GLN A N 1
ATOM 945 C CA . GLN A 1 145 ? 35.84000 21.89000 53.69100 1.000 86.45007 172 GLN A CA 1
ATOM 946 C C . GLN A 1 145 ? 35.94000 21.51100 55.18200 1.000 91.03001 172 GLN A C 1
ATOM 947 O O . GLN A 1 145 ? 36.81200 22.08900 55.88100 1.000 88.94887 172 GLN A O 1
ATOM 949 N N . GLY A 1 146 ? 35.08600 20.59400 55.66100 1.000 83.69414 173 GLY A N 1
ATOM 950 C CA . GLY A 1 146 ? 35.07000 20.14300 57.06700 1.000 79.97151 173 GLY A CA 1
ATOM 951 C C . GLY A 1 146 ? 34.39000 21.14400 57.99000 1.000 83.59025 173 GLY A C 1
ATOM 952 O O . GLY A 1 146 ? 34.77800 21.19900 59.17000 1.000 83.16448 173 GLY A O 1
ATOM 953 N N . LYS A 1 147 ? 33.41200 21.90700 57.48200 1.000 82.78268 174 LYS A N 1
ATOM 954 C CA . LYS A 1 147 ? 32.51900 22.78200 58.29300 1.000 77.78278 174 LYS A CA 1
ATOM 955 C C . LYS A 1 147 ? 31.33400 21.93800 58.79000 1.000 81.26634 174 LYS A C 1
ATOM 956 O O . LYS A 1 147 ? 30.48700 21.52500 57.95800 1.000 79.98466 174 LYS A O 1
ATOM 958 N N . ALA A 1 148 ? 31.29600 21.68300 60.10200 1.000 80.30945 175 ALA A N 1
ATOM 959 C CA . ALA A 1 148 ? 30.29500 20.83500 60.79000 1.000 75.09968 175 ALA A CA 1
ATOM 960 C C . ALA A 1 148 ? 29.09600 21.68900 61.21400 1.000 72.75015 175 ALA A C 1
ATOM 961 O O . ALA A 1 148 ? 29.29000 22.67400 61.95000 1.000 71.61802 175 ALA A O 1
ATOM 963 N N . THR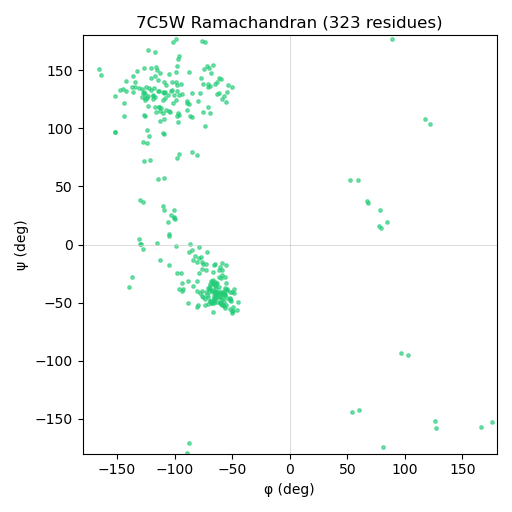 A 1 149 ? 27.90700 21.32200 60.72900 1.000 73.04287 176 THR A N 1
ATOM 964 C CA . THR A 1 149 ? 26.58900 21.83000 61.18300 1.000 68.73301 176 THR A CA 1
ATOM 965 C C . THR A 1 149 ? 25.94000 20.75100 62.05100 1.000 66.18945 176 THR A C 1
ATOM 966 O O . THR A 1 149 ? 25.64600 19.66500 61.52700 1.000 67.42303 176 THR A O 1
ATOM 970 N N . THR A 1 150 ? 25.76700 21.03700 63.33700 1.000 67.32419 177 THR A N 1
ATOM 971 C CA . THR A 1 150 ? 25.09600 20.14800 64.31500 1.000 66.25482 177 THR A CA 1
ATOM 972 C C . THR A 1 150 ? 23.63200 20.58900 64.43100 1.000 63.47349 177 THR A C 1
ATOM 973 O O . THR A 1 150 ? 23.39100 21.79200 64.63300 1.000 57.15963 177 THR A O 1
ATOM 977 N N . VAL A 1 151 ? 22.69900 19.64300 64.28200 1.000 61.53782 178 VAL A N 1
ATOM 978 C CA . VAL A 1 151 ? 21.24000 19.87800 64.48700 1.000 61.23204 178 VAL A CA 1
ATOM 979 C C . VAL A 1 151 ? 20.73000 18.94500 65.59000 1.000 61.48660 178 VAL A C 1
ATOM 980 O O . VAL A 1 151 ? 21.30800 17.85000 65.77300 1.000 59.06850 178 VAL A O 1
ATOM 984 N N . ASP A 1 152 ? 19.68600 19.37600 66.29100 1.000 57.84684 179 ASP A N 1
ATOM 985 C CA . ASP A 1 152 ? 18.82800 18.51900 67.14600 1.000 56.42286 179 ASP A CA 1
ATOM 986 C C . ASP A 1 152 ? 17.69700 17.97800 66.26800 1.000 62.38671 179 ASP A C 1
ATOM 987 O O . ASP A 1 152 ? 16.90600 18.81800 65.78900 1.000 62.67843 179 ASP A O 1
ATOM 992 N N . LYS A 1 153 ? 17.62200 16.65300 66.05500 1.000 56.79309 180 LYS A N 1
ATOM 993 C CA . LYS A 1 153 ? 16.69700 16.04400 65.06300 1.000 56.57841 180 LYS A CA 1
ATOM 994 C C . LYS A 1 153 ? 15.79800 14.97000 65.68400 1.000 57.57011 180 LYS A C 1
ATOM 995 O O . LYS A 1 153 ? 16.33000 14.01200 66.30000 1.000 57.78681 180 LYS A O 1
ATOM 1001 N N . THR A 1 154 ? 14.48800 15.09400 65.43200 1.000 52.95398 181 THR A N 1
ATOM 1002 C CA . THR A 1 154 ? 13.46300 14.05000 65.68300 1.000 59.75489 181 THR A CA 1
ATOM 1003 C C . THR A 1 154 ? 12.95600 13.49600 64.34800 1.000 52.24554 181 THR A C 1
ATOM 1004 O O . THR A 1 154 ? 12.52800 14.30500 63.52700 1.000 52.97019 181 THR A O 1
ATOM 1008 N N . TRP A 1 155 ? 13.02900 12.17500 64.15100 1.000 50.61575 182 TRP A N 1
ATOM 1009 C CA . TRP A 1 155 ? 12.39500 11.43000 63.02400 1.000 51.14125 182 TRP A CA 1
ATOM 1010 C C . TRP A 1 155 ? 11.28800 10.51600 63.56200 1.000 55.13165 182 TRP A C 1
ATOM 1011 O O . TRP A 1 155 ? 11.44800 9.98000 64.67900 1.000 53.38428 182 TRP A O 1
ATOM 1022 N N . GLN A 1 156 ? 10.23400 10.29500 62.78000 1.000 47.98530 183 GLN A N 1
ATOM 1023 C CA . GLN A 1 156 ? 9.29500 9.16600 63.01300 1.000 50.97793 183 GLN A CA 1
ATOM 1024 C C . GLN A 1 156 ? 9.19000 8.35900 61.71900 1.000 52.30785 183 GLN A C 1
ATOM 1025 O O . GLN A 1 156 ? 8.89800 8.95400 60.68900 1.000 52.46722 183 GLN A O 1
ATOM 1031 N N . PHE A 1 157 ? 9.47300 7.06200 61.78800 1.000 50.11277 184 PHE A N 1
ATOM 1032 C CA . PHE A 1 157 ? 9.39200 6.12200 60.65000 1.000 51.06039 184 PHE A CA 1
ATOM 1033 C C . PHE A 1 157 ? 8.12000 5.28600 60.77400 1.000 53.43314 184 PHE A C 1
ATOM 1034 O O . PHE A 1 157 ? 7.83400 4.77900 61.87500 1.000 55.05456 184 PHE A O 1
ATOM 1042 N N . LEU A 1 158 ? 7.37500 5.18100 59.67600 1.000 50.54640 185 LEU A N 1
ATOM 1043 C CA . LEU A 1 158 ? 6.25400 4.21800 59.51500 1.000 56.72439 185 LEU A CA 1
ATOM 1044 C C . LEU A 1 158 ? 6.67500 3.12000 58.52500 1.000 56.83682 185 LEU A C 1
ATOM 1045 O O . LEU A 1 158 ? 7.23100 3.44800 57.46000 1.000 58.43901 185 LEU A O 1
ATOM 1050 N N . LYS A 1 159 ? 6.46000 1.85800 58.89000 1.000 57.86092 186 LYS A N 1
ATOM 1051 C CA . LYS A 1 159 ? 6.71500 0.67800 58.02000 1.000 59.65565 186 LYS A CA 1
ATOM 1052 C C . LYS A 1 159 ? 5.47200 0.46900 57.15100 1.000 61.25471 186 LYS A C 1
ATOM 1053 O O . LYS A 1 159 ? 4.40500 0.12600 57.71700 1.000 56.53859 186 LYS A O 1
ATOM 1059 N N . ASP A 1 160 ? 5.58300 0.73900 55.84600 1.000 59.92251 187 ASP A N 1
ATOM 1060 C CA . ASP A 1 160 ? 4.44100 0.69300 54.89300 1.000 59.13246 187 ASP A CA 1
ATOM 1061 C C . ASP A 1 160 ? 4.06200 -0.76900 54.61900 1.000 62.63009 187 ASP A C 1
ATOM 1062 O O . ASP A 1 160 ? 4.77600 -1.67800 55.10900 1.000 59.47635 187 ASP A O 1
ATOM 1067 N N . ASP A 1 161 ? 2.96600 -0.96500 53.87600 1.000 67.59263 188 ASP A N 1
ATOM 1068 C CA . ASP A 1 161 ? 2.38400 -2.28800 53.52200 1.000 66.42318 188 ASP A CA 1
ATOM 1069 C C . ASP A 1 161 ? 3.45600 -3.14800 52.83600 1.000 64.04074 188 ASP A C 1
ATOM 1070 O O . ASP A 1 161 ? 3.27000 -4.37300 52.80900 1.000 69.42889 188 ASP A O 1
ATOM 1075 N N . HIS A 1 162 ? 4.54800 -2.54500 52.34500 1.000 65.48167 189 HIS A N 1
ATOM 1076 C CA . HIS A 1 162 ? 5.64600 -3.24500 51.62000 1.000 65.21280 189 HIS A CA 1
ATOM 1077 C C . HIS A 1 162 ? 6.88500 -3.40400 52.51000 1.000 63.03336 189 HIS A C 1
ATOM 1078 O O . HIS A 1 162 ? 7.93500 -3.81300 51.98400 1.000 67.79695 189 HIS A O 1
ATOM 1085 N N . GLY A 1 163 ? 6.78500 -3.06600 53.80000 1.000 66.50456 190 GLY A N 1
ATOM 1086 C CA . GLY A 1 163 ? 7.83600 -3.31800 54.80800 1.000 55.39881 190 GLY A CA 1
ATOM 1087 C C . GLY A 1 163 ? 9.00100 -2.33800 54.74400 1.000 58.37814 190 GLY A C 1
ATOM 1088 O O . GLY A 1 163 ? 10.05000 -2.63700 55.35400 1.000 58.28244 190 GLY A O 1
ATOM 1089 N N . LYS A 1 164 ? 8.84300 -1.19500 54.06800 1.000 58.09897 191 LYS A N 1
ATOM 1090 C CA . LYS A 1 164 ? 9.90100 -0.14700 53.98200 1.000 56.11928 191 LYS A CA 1
ATOM 1091 C C . LYS A 1 164 ? 9.55200 0.99500 54.94800 1.000 57.06152 191 LYS A C 1
ATOM 1092 O O . LYS A 1 164 ? 8.35600 1.35700 55.06300 1.000 58.60874 191 LYS A O 1
ATOM 1094 N N . LEU A 1 165 ? 10.56200 1.54100 55.62700 1.000 53.64733 192 LEU A N 1
ATOM 1095 C CA . LEU A 1 165 ? 10.41000 2.64900 56.60700 1.000 56.31135 192 LEU A CA 1
ATOM 1096 C C . LEU A 1 165 ? 10.29200 3.98700 55.86600 1.000 56.76648 192 LEU A C 1
ATOM 1097 O O . LEU A 1 165 ? 11.20800 4.32300 55.09600 1.000 56.97390 192 LEU A O 1
ATOM 1102 N N . ARG A 1 166 ? 9.21400 4.72400 56.12000 1.000 58.74479 193 ARG A N 1
ATOM 1103 C CA . ARG A 1 166 ? 8.94300 6.05400 55.52300 1.000 52.59234 193 ARG A CA 1
ATOM 1104 C C . ARG A 1 166 ? 8.87300 7.09700 56.63600 1.000 59.04590 193 ARG A C 1
ATOM 1105 O O . ARG A 1 166 ? 8.19100 6.83700 57.66300 1.000 59.74096 193 ARG A O 1
ATOM 1113 N N . ILE A 1 167 ? 9.53700 8.23700 56.42700 1.000 56.64776 194 ILE A N 1
ATOM 1114 C CA . ILE A 1 167 ? 9.48000 9.42500 57.32300 1.000 51.99366 194 ILE A CA 1
ATOM 1115 C C . ILE A 1 167 ? 8.09800 10.07600 57.19800 1.000 53.77876 194 ILE A C 1
ATOM 1116 O O . ILE A 1 167 ? 7.73000 10.52300 56.09200 1.000 50.38484 194 ILE A O 1
ATOM 1121 N N . ILE A 1 168 ? 7.36900 10.12100 58.31200 1.000 51.80908 195 ILE A N 1
ATOM 1122 C CA . ILE A 1 168 ? 6.06000 10.82000 58.45000 1.000 51.67082 195 ILE A CA 1
ATOM 1123 C C . ILE A 1 168 ? 6.23100 12.00900 59.39800 1.000 49.26169 195 ILE A C 1
ATOM 1124 O O . ILE A 1 168 ? 5.32100 12.86500 59.44200 1.000 53.39098 195 ILE A O 1
ATOM 1129 N N . THR A 1 169 ? 7.35200 12.06400 60.12400 1.000 47.72993 196 THR A N 1
ATOM 1130 C CA . THR A 1 169 ? 7.69700 13.17300 61.05100 1.000 49.75033 196 THR A CA 1
ATOM 1131 C C . THR A 1 169 ? 9.20200 13.45600 60.97100 1.000 51.03903 196 THR A C 1
ATOM 1132 O O . THR A 1 169 ? 9.98500 12.50700 61.06900 1.000 50.45916 196 THR A O 1
ATOM 1136 N N . HIS A 1 170 ? 9.56400 14.73200 60.83700 1.000 52.01462 197 HIS A N 1
ATOM 1137 C CA . HIS A 1 170 ? 10.94800 15.23500 60.68700 1.000 55.33956 197 HIS A CA 1
ATOM 1138 C C . HIS A 1 170 ? 11.01300 16.65600 61.25200 1.000 56.60079 197 HIS A C 1
ATOM 1139 O O . HIS A 1 170 ? 10.63000 17.59300 60.55000 1.000 58.26839 197 HIS A O 1
ATOM 1146 N N . HIS A 1 171 ? 11.44500 16.79500 62.50100 1.000 55.35141 198 HIS A N 1
ATOM 1147 C CA . HIS A 1 171 ? 11.65300 18.09700 63.17500 1.000 54.63787 198 HIS A CA 1
ATOM 1148 C C . HIS A 1 171 ? 13.15600 18.26800 63.40100 1.000 57.63482 198 HIS A C 1
ATOM 1149 O O . HIS A 1 171 ? 13.72800 17.46200 64.15200 1.000 54.27274 198 HIS A O 1
ATOM 1156 N N . SER A 1 172 ? 13.75800 19.26400 62.74600 1.000 58.56772 199 SER A N 1
ATOM 1157 C CA . SER A 1 172 ? 15.20000 19.61500 62.83600 1.000 58.62073 199 SER A CA 1
ATOM 1158 C C . SER A 1 172 ? 15.33000 21.06000 63.32800 1.000 60.36114 199 SER A C 1
ATOM 1159 O O . SER A 1 172 ? 14.60200 21.91800 62.80800 1.000 60.94830 199 SER A O 1
ATOM 1162 N N . SER A 1 173 ? 16.20600 21.30700 64.30300 1.000 57.82429 200 SER A N 1
ATOM 1163 C CA . SER A 1 173 ? 16.43200 22.63900 64.91700 1.000 57.59820 200 SER A CA 1
ATOM 1164 C C . SER A 1 173 ? 17.92200 22.84900 65.23200 1.000 64.50418 200 SER A C 1
ATOM 1165 O O . SER A 1 173 ? 18.60800 21.89000 65.70800 1.000 58.37904 200 SER A O 1
ATOM 1168 N N . LEU A 1 174 ? 18.40500 24.07200 64.99700 1.000 60.23136 201 LEU A N 1
ATOM 1169 C CA . LEU A 1 174 ? 19.75200 24.50700 65.43700 1.000 63.20649 201 LEU A CA 1
ATOM 1170 C C . LEU A 1 174 ? 19.76900 24.50800 66.96100 1.000 61.25216 201 LEU A C 1
ATOM 1171 O O . LEU A 1 174 ? 18.79600 24.91500 67.59000 1.000 58.38108 201 LEU A O 1
ATOM 1176 N N . PRO A 1 175 ? 20.85800 24.02500 67.59700 1.000 58.14943 202 PRO A N 1
ATOM 1177 C CA . PRO A 1 175 ? 20.96000 24.05900 69.05500 1.000 61.38823 202 PRO A CA 1
ATOM 1178 C C . PRO A 1 175 ? 20.74700 25.48700 69.58400 1.000 67.98784 202 PRO A C 1
ATOM 1179 O O . PRO A 1 175 ? 21.35000 26.40200 69.05500 1.000 71.24866 202 PRO A O 1
ATOM 1183 N N . TYR A 1 176 ? 19.88300 25.65600 70.58700 1.000 65.65213 203 TYR A N 1
ATOM 1184 C CA . TYR A 1 176 ? 19.61700 26.96700 71.23400 1.000 72.61212 203 TYR A CA 1
ATOM 1185 C C . TYR A 1 176 ? 20.93600 27.53000 71.77400 1.000 75.12929 203 TYR A C 1
ATOM 1186 O O . TYR A 1 176 ? 21.65200 26.79000 72.46800 1.000 73.17357 203 TYR A O 1
ATOM 1195 N N . GLU A 1 177 ? 21.24500 28.78200 71.41600 1.000 84.82478 204 GLU A N 1
ATOM 1196 C CA . GLU A 1 177 ? 22.44000 29.54800 71.87400 1.000 87.92737 204 GLU A CA 1
ATOM 1197 C C . GLU A 1 177 ? 21.96100 30.77500 72.67000 1.000 87.40139 204 GLU A C 1
ATOM 1198 O O . GLU A 1 177 ? 21.23900 31.62500 72.08700 1.000 84.23817 204 GLU A O 1
ATOM 1200 N N . GLN A 1 178 ? 22.33600 30.84300 73.95700 1.000 90.74471 205 GLN A N 1
ATOM 1201 C CA . GLN A 1 178 ? 21.88400 31.86700 74.94300 1.000 91.49291 205 GLN A CA 1
ATOM 1202 C C . GLN A 1 178 ? 22.40100 33.24800 74.51900 1.000 91.94192 205 GLN A C 1
ATOM 1203 O O . GLN A 1 178 ? 21.61900 34.20000 74.49900 1.000 85.97741 205 GLN A O 1
ATOM 1205 N N . LYS B 1 16 ? -25.42300 -2.62500 74.78700 1.000 93.83791 43 LYS B N 1
ATOM 1206 C CA . LYS B 1 16 ? -24.32900 -2.22000 73.85100 1.000 89.01197 43 LYS B CA 1
ATOM 1207 C C . LYS B 1 16 ? -23.13100 -3.15500 74.06600 1.000 83.84148 43 LYS B C 1
ATOM 1208 O O . LYS B 1 16 ? -22.86300 -3.52900 75.23500 1.000 84.55523 43 LYS B O 1
ATOM 1210 N N . THR B 1 17 ? -22.45600 -3.53100 72.97700 1.000 77.33980 44 THR B N 1
ATOM 1211 C CA . THR B 1 17 ? -21.26700 -4.42000 72.98200 1.000 69.84422 44 THR B CA 1
ATOM 1212 C C . THR B 1 17 ? -20.16800 -3.79500 73.83700 1.000 63.31827 44 THR B C 1
ATOM 1213 O O . THR B 1 17 ? -19.78600 -2.64600 73.62000 1.000 65.44891 44 THR B O 1
ATOM 1217 N N . PRO B 1 18 ? -19.64500 -4.52700 74.84700 1.000 67.81426 45 PRO B N 1
ATOM 1218 C CA . PRO B 1 18 ? -18.44200 -4.10900 75.56000 1.000 63.62923 45 PRO B CA 1
ATOM 1219 C C . PRO B 1 18 ? -17.23400 -4.01900 74.61700 1.000 66.61425 45 PRO B C 1
ATOM 1220 O O . PRO B 1 18 ? -16.97500 -4.95300 73.88600 1.000 65.53058 45 PRO B O 1
ATOM 1224 N N . ILE B 1 19 ? -16.51800 -2.89500 74.67900 1.000 69.36199 46 ILE B N 1
ATOM 1225 C CA . ILE B 1 19 ? -15.43600 -2.52200 73.72300 1.000 68.42426 46 ILE B CA 1
ATOM 1226 C C . ILE B 1 19 ? -14.21600 -2.04500 74.52000 1.000 63.82657 46 ILE B C 1
ATOM 1227 O O . ILE B 1 19 ? -14.39700 -1.55600 75.63800 1.000 68.49163 46 ILE B O 1
ATOM 1232 N N . VAL B 1 20 ? -13.01600 -2.26700 73.98400 1.000 63.03203 47 VAL B N 1
ATOM 1233 C CA . VAL B 1 20 ? -11.74700 -1.62900 74.42800 1.000 56.58353 47 VAL B CA 1
ATOM 1234 C C . VAL B 1 20 ? -11.21500 -0.84200 73.23700 1.000 57.22329 47 VAL B C 1
ATOM 1235 O O . VAL B 1 20 ? -11.12400 -1.42200 72.14700 1.000 58.36180 47 VAL B O 1
ATOM 1239 N N . ASN B 1 21 ? -10.90000 0.42900 73.43200 1.000 54.71903 48 ASN B N 1
ATOM 1240 C CA . ASN B 1 21 ? -10.36000 1.28900 72.35600 1.000 59.65559 48 ASN B CA 1
ATOM 1241 C C . ASN B 1 21 ? -8.99900 1.84700 72.76900 1.000 61.33300 48 ASN B C 1
ATOM 1242 O O . ASN B 1 21 ? -9.00800 2.91100 73.39800 1.000 59.84287 48 ASN B O 1
ATOM 1247 N N . ARG B 1 22 ? -7.89600 1.18000 72.39000 1.000 60.36547 49 ARG B N 1
ATOM 1248 C CA . ARG B 1 22 ? -6.50000 1.64500 72.63500 1.000 61.55096 49 ARG B CA 1
ATOM 1249 C C . ARG B 1 22 ? -6.13500 2.75300 71.63600 1.000 63.90301 49 ARG B C 1
ATOM 1250 O O . ARG B 1 22 ? -5.07700 3.36500 71.79600 1.000 65.19767 49 ARG B O 1
ATOM 1258 N N . ALA B 1 23 ? -6.95000 2.97800 70.61100 1.000 57.44314 50 ALA B N 1
ATOM 1259 C CA . ALA B 1 23 ? -6.70600 4.01200 69.58100 1.000 63.10388 50 ALA B CA 1
ATOM 1260 C C . ALA B 1 23 ? -6.94300 5.40400 70.17600 1.000 61.05442 50 ALA B C 1
ATOM 1261 O O . ALA B 1 23 ? -7.76200 5.53000 71.07700 1.000 61.21206 50 ALA B O 1
ATOM 1263 N N . ILE B 1 24 ? -6.27900 6.41100 69.62000 1.000 59.03323 51 ILE B N 1
ATOM 1264 C CA . ILE B 1 24 ? -6.46800 7.84600 69.96400 1.000 57.93557 51 ILE B CA 1
ATOM 1265 C C . ILE B 1 24 ? -7.38700 8.49700 68.92400 1.000 62.50663 51 ILE B C 1
ATOM 1266 O O . ILE B 1 24 ? -7.24400 8.20300 67.71200 1.000 61.52300 51 ILE B O 1
ATOM 1271 N N . THR B 1 25 ? -8.29300 9.36400 69.38300 1.000 59.68796 52 THR B N 1
ATOM 1272 C CA . THR B 1 25 ? -9.17300 10.19900 68.52400 1.000 60.18798 52 THR B CA 1
ATOM 1273 C C . THR B 1 25 ? -8.53700 11.58200 68.35800 1.000 59.84118 52 THR B C 1
ATOM 1274 O O . THR B 1 25 ? -7.67200 11.94600 69.17200 1.000 63.57432 52 THR B O 1
ATOM 1278 N N . GLU B 1 26 ? -8.97000 12.32800 67.35100 1.000 59.85339 53 GLU B N 1
ATOM 1279 C CA . GLU B 1 26 ? -8.60600 13.75100 67.16800 1.000 62.61714 53 GLU B CA 1
ATOM 1280 C C . GLU B 1 26 ? -8.86600 14.50600 68.47700 1.000 65.17562 53 GLU B C 1
ATOM 1281 O O . GLU B 1 26 ? -7.95900 15.24400 68.93500 1.000 63.88324 53 GLU B O 1
ATOM 1287 N N . SER B 1 27 ? -10.04900 14.33000 69.06500 1.000 64.97261 54 SER B N 1
ATOM 1288 C CA . SER B 1 27 ? -10.51600 15.13600 70.22400 1.000 67.75040 54 SER B CA 1
ATOM 1289 C C . SER B 1 27 ? -9.64000 14.83400 71.44400 1.000 63.15181 54 SER B C 1
ATOM 1290 O O . SER B 1 27 ? -9.44600 15.75600 72.25500 1.000 67.30924 54 SER B O 1
ATOM 1293 N N . GLU B 1 28 ? -9.11000 13.60800 71.55200 1.000 60.28425 55 GLU B N 1
ATOM 1294 C CA . GLU B 1 28 ? -8.21600 13.18600 72.66800 1.000 58.72145 55 GLU B CA 1
ATOM 1295 C C . GLU B 1 28 ? -6.86900 13.90300 72.54300 1.000 58.57322 55 GLU B C 1
ATOM 1296 O O . GLU B 1 28 ? -6.29700 14.28500 73.59100 1.000 59.58967 55 GLU B O 1
ATOM 1302 N N . VAL B 1 29 ? -6.38400 14.07300 71.30700 1.000 55.47697 56 VAL B N 1
ATOM 1303 C CA . VAL B 1 29 ? -5.07600 14.71500 70.99000 1.000 57.10921 56 VAL B CA 1
ATOM 1304 C C . VAL B 1 29 ? -5.18000 16.19500 71.33400 1.000 58.29508 56 VAL B C 1
ATOM 1305 O O . VAL B 1 29 ? -4.27900 16.71000 72.01400 1.000 56.44424 56 VAL B O 1
ATOM 1309 N N . LEU B 1 30 ? -6.23500 16.84500 70.84300 1.000 60.44589 57 LEU B N 1
ATOM 1310 C CA . LEU B 1 30 ? -6.48300 18.29000 71.06600 1.000 62.14281 57 LEU B CA 1
ATOM 1311 C C . LEU B 1 30 ? -6.57200 18.53200 72.57500 1.000 59.51245 57 LEU B C 1
ATOM 1312 O O . LEU B 1 30 ? -5.98300 19.53100 73.04300 1.000 64.80981 57 LEU B O 1
ATOM 1317 N N . ALA B 1 31 ? -7.26600 17.65200 73.30800 1.000 58.71664 58 ALA B N 1
ATOM 1318 C CA . ALA B 1 31 ? -7.41500 17.75900 74.78000 1.000 56.38767 58 ALA B CA 1
ATOM 1319 C C . ALA B 1 31 ? -6.02300 17.69000 75.43100 1.000 53.76284 58 ALA B C 1
ATOM 1320 O O . ALA B 1 31 ? -5.73800 18.52600 76.32900 1.000 61.19929 58 ALA B O 1
ATOM 1322 N N . ALA B 1 32 ? -5.17800 16.74900 74.99300 1.000 54.66166 59 ALA B N 1
ATOM 1323 C CA . ALA B 1 32 ? -3.87700 16.46400 75.63800 1.000 55.60324 59 ALA B CA 1
ATOM 1324 C C . ALA B 1 32 ? -2.93400 17.64300 75.39300 1.000 56.54984 59 ALA B C 1
ATOM 1325 O O . ALA B 1 32 ? -2.16800 17.98900 76.31600 1.000 61.39350 59 ALA B O 1
ATOM 1327 N N . GLN B 1 33 ? -3.03800 18.26400 74.21700 1.000 52.56993 60 GLN B N 1
ATOM 1328 C CA . GLN B 1 33 ? -2.30500 19.50800 73.86200 1.000 58.02786 60 GLN B CA 1
ATOM 1329 C C . GLN B 1 33 ? -2.68300 20.63800 74.83100 1.000 54.57327 60 GLN B C 1
ATOM 1330 O O . GLN B 1 33 ? -1.74400 21.29800 75.34700 1.000 50.89455 60 GLN B O 1
ATOM 1336 N N . LYS B 1 34 ? -3.98600 20.88500 75.03800 1.000 54.43429 61 LYS B N 1
ATOM 1337 C CA . LYS B 1 34 ? -4.47900 21.94500 75.96500 1.000 56.90722 61 LYS B CA 1
ATOM 1338 C C . LYS B 1 34 ? -3.99400 21.60400 77.37600 1.000 61.44799 61 LYS B C 1
ATOM 1339 O O . LYS B 1 34 ? -3.49000 22.50200 78.06700 1.000 59.42418 61 LYS B O 1
ATOM 1341 N N . ALA B 1 35 ? -4.13000 20.34100 77.77500 1.000 53.84402 62 ALA B N 1
ATOM 1342 C CA . ALA B 1 35 ? -3.83100 19.86800 79.14400 1.000 56.87701 62 ALA B CA 1
ATOM 1343 C C . ALA B 1 35 ? -2.38500 20.23600 79.48900 1.000 56.60127 62 ALA B C 1
ATOM 1344 O O . ALA B 1 35 ? -2.10600 20.61100 80.64400 1.000 59.04513 62 ALA B O 1
ATOM 1346 N N . TRP B 1 36 ? -1.49200 20.14200 78.51500 1.000 53.99253 63 TRP B N 1
ATOM 1347 C CA . TRP B 1 36 ? -0.07200 20.53300 78.69400 1.000 56.98603 63 TRP B CA 1
ATOM 1348 C C . TRP B 1 36 ? 0.01400 22.04700 78.93900 1.000 62.43387 63 TRP B C 1
ATOM 1349 O O . TRP B 1 36 ? 0.69500 22.44400 79.89500 1.000 64.73776 63 TRP B O 1
ATOM 1360 N N . GLY B 1 37 ? -0.65900 22.85100 78.10900 1.000 59.20451 64 GLY B N 1
ATOM 1361 C CA . GLY B 1 37 ? -0.79200 24.31100 78.28600 1.000 59.28689 64 GLY B CA 1
ATOM 1362 C C . GLY B 1 37 ? -1.24100 24.65300 79.69400 1.000 63.99705 64 GLY B C 1
ATOM 1363 O O . GLY B 1 37 ? -0.48400 25.35300 80.39600 1.000 62.70586 64 GLY B O 1
ATOM 1364 N N . GLU B 1 38 ? -2.40700 24.13800 80.10400 1.000 59.78993 65 GLU B N 1
ATOM 1365 C CA . GLU B 1 38 ? -2.97300 24.31800 81.46600 1.000 66.17749 65 GLU B CA 1
ATOM 1366 C C . GLU B 1 38 ? -1.91700 23.98300 82.52400 1.000 67.23209 65 GLU B C 1
ATOM 1367 O O . GLU B 1 38 ? -1.87400 24.68400 83.54500 1.000 68.62505 65 GLU B O 1
ATOM 1373 N N . ALA B 1 39 ? -1.13400 22.92300 82.31400 1.000 64.45735 66 ALA B N 1
ATOM 1374 C CA . ALA B 1 39 ? -0.16600 22.40500 83.30700 1.000 63.65144 66 ALA B CA 1
ATOM 1375 C C . ALA B 1 39 ? 1.01500 23.37700 83.40900 1.000 66.13317 66 ALA B C 1
ATOM 1376 O O . ALA B 1 39 ? 1.44800 23.67800 84.53800 1.000 69.22977 66 ALA B O 1
ATOM 1378 N N . LEU B 1 40 ? 1.50900 23.86700 82.27200 1.000 64.45693 67 LEU B N 1
ATOM 1379 C CA . LEU B 1 40 ? 2.60600 24.86600 82.23600 1.000 62.64176 67 LEU B CA 1
ATOM 1380 C C . LEU B 1 40 ? 2.17900 26.09500 83.04400 1.000 68.74360 67 LEU B C 1
ATOM 1381 O O . LEU B 1 40 ? 2.94300 26.49700 83.94100 1.000 61.86256 67 LEU B O 1
ATOM 1386 N N . VAL B 1 41 ? 1.00100 26.64800 82.72400 1.000 67.94591 68 VAL B N 1
ATOM 1387 C CA . VAL B 1 41 ? 0.43400 27.88000 83.34900 1.000 70.48553 68 VAL B CA 1
ATOM 1388 C C . VAL B 1 41 ? 0.24800 27.64600 84.85700 1.000 72.53467 68 VAL B C 1
ATOM 1389 O O . VAL B 1 41 ? 0.72800 28.48600 85.64600 1.000 74.63430 68 VAL B O 1
ATOM 1393 N N . ALA B 1 42 ? -0.39200 26.53500 85.23900 1.000 72.32123 69 ALA B N 1
ATOM 1394 C CA . ALA B 1 42 ? -0.65000 26.14300 86.64600 1.000 68.63353 69 ALA B CA 1
ATOM 1395 C C . ALA B 1 42 ? 0.65200 26.17600 87.44600 1.000 70.50092 69 ALA B C 1
ATOM 1396 O O . ALA B 1 42 ? 0.62300 26.60300 88.61800 1.000 72.17950 69 ALA B O 1
ATOM 1398 N N . ILE B 1 43 ? 1.74100 25.70100 86.84900 1.000 67.01339 70 ILE B N 1
ATOM 1399 C CA . ILE B 1 43 ? 3.08600 25.70900 87.49200 1.000 68.16301 70 ILE B CA 1
ATOM 1400 C C . ILE B 1 43 ? 3.51500 27.16900 87.68000 1.000 71.46813 70 ILE B C 1
ATOM 1401 O O . ILE B 1 43 ? 3.98800 27.51300 88.77900 1.000 68.39775 70 ILE B O 1
ATOM 1406 N N . SER B 1 44 ? 3.33800 27.98800 86.64000 1.000 65.08564 71 SER B N 1
ATOM 1407 C CA . SER B 1 44 ? 3.83000 29.38400 86.56400 1.000 67.78746 71 SER B CA 1
ATOM 1408 C C . SER B 1 44 ? 3.10900 30.24900 87.60600 1.000 76.06412 71 SER B C 1
ATOM 1409 O O . SER B 1 44 ? 3.81500 30.93700 88.36600 1.000 78.81626 71 SER B O 1
ATOM 1412 N N . THR B 1 45 ? 1.77100 30.20600 87.65500 1.000 71.15437 72 THR B N 1
ATOM 1413 C CA . THR B 1 45 ? 0.95800 31.03000 88.58800 1.000 72.51248 72 THR B CA 1
ATOM 1414 C C . THR B 1 45 ? 1.20000 30.55800 90.02400 1.000 75.79800 72 THR B C 1
ATOM 1415 O O . THR B 1 45 ? 1.15200 31.41200 90.93200 1.000 78.84009 72 THR B O 1
ATOM 1419 N N . THR B 1 46 ? 1.45100 29.25800 90.21500 1.000 72.99560 73 THR B N 1
ATOM 1420 C CA . THR B 1 46 ? 1.70900 28.64100 91.54600 1.000 76.42581 73 THR B CA 1
ATOM 1421 C C . THR B 1 46 ? 3.06000 29.13200 92.08100 1.000 75.90511 73 THR B C 1
ATOM 1422 O O . THR B 1 46 ? 3.19900 29.24300 93.31400 1.000 72.51612 73 THR B O 1
ATOM 1426 N N . TYR B 1 47 ? 4.02000 29.40700 91.19700 1.000 75.71896 74 TYR B N 1
ATOM 1427 C CA . TYR B 1 47 ? 5.34700 29.94500 91.58700 1.000 78.58311 74 TYR B CA 1
ATOM 1428 C C . TYR B 1 47 ? 5.19100 31.41500 91.97900 1.000 76.85910 74 TYR B C 1
ATOM 1429 O O . TYR B 1 47 ? 5.65500 31.80300 93.07000 1.000 78.86111 74 TYR B O 1
ATOM 1438 N N . ASP B 1 48 ? 4.56800 32.19900 91.09400 1.000 77.35377 75 ASP B N 1
ATOM 1439 C CA . ASP B 1 48 ? 4.27000 33.64000 91.30400 1.000 80.27862 75 ASP B CA 1
ATOM 1440 C C . ASP B 1 48 ? 3.63300 33.83000 92.68800 1.000 81.82085 75 ASP B C 1
ATOM 1441 O O . ASP B 1 48 ? 4.01500 34.78700 93.38900 1.000 85.47386 75 ASP B O 1
ATOM 1446 N N . ALA B 1 49 ? 2.72500 32.92800 93.07700 1.000 79.39280 76 ALA B N 1
ATOM 1447 C CA . ALA B 1 49 ? 1.83700 33.07400 94.25300 1.000 74.46257 76 ALA B CA 1
ATOM 1448 C C . ALA B 1 49 ? 2.44600 32.41400 95.49900 1.000 80.99708 76 ALA B C 1
ATOM 1449 O O . ALA B 1 49 ? 2.29100 32.99300 96.58800 1.000 83.29403 76 ALA B O 1
ATOM 1451 N N . LYS B 1 50 ? 3.08800 31.24500 95.38000 1.000 75.88869 77 LYS B N 1
ATOM 1452 C CA . LYS B 1 50 ? 3.43500 30.41800 96.57200 1.000 72.35811 77 LYS B CA 1
ATOM 1453 C C . LYS B 1 50 ? 4.91800 29.99700 96.58300 1.000 69.95317 77 LYS B C 1
ATOM 1454 O O . LYS B 1 50 ? 5.30500 29.30000 97.54000 1.000 70.85256 77 LYS B O 1
ATOM 1456 N N . GLY B 1 51 ? 5.73100 30.38500 95.59100 1.000 66.42713 78 GLY B N 1
ATOM 1457 C CA . GLY B 1 51 ? 7.20200 30.19700 95.62300 1.000 68.10359 78 GLY B CA 1
ATOM 1458 C C . GLY B 1 51 ? 7.69200 28.85800 95.06500 1.000 75.30401 78 GLY B C 1
ATOM 1459 O O . GLY B 1 51 ? 6.85500 27.98900 94.72500 1.000 69.80333 78 GLY B O 1
ATOM 1460 N N . LYS B 1 52 ? 9.02200 28.68400 95.01100 1.000 74.01949 79 LYS B N 1
ATOM 1461 C CA . LYS B 1 52 ? 9.73900 27.63700 94.22500 1.000 76.22824 79 LYS B CA 1
ATOM 1462 C C . LYS B 1 52 ? 9.35800 26.22500 94.67700 1.000 75.39621 79 LYS B C 1
ATOM 1463 O O . LYS B 1 52 ? 9.32600 25.33600 93.81300 1.000 75.31123 79 LYS B O 1
ATOM 1465 N N . ALA B 1 53 ? 9.14500 26.01200 95.97500 1.000 71.14685 80 ALA B N 1
ATOM 1466 C CA . ALA B 1 53 ? 8.96700 24.67200 96.57800 1.000 64.54727 80 ALA B CA 1
ATOM 1467 C C . ALA B 1 53 ? 7.62100 24.09100 96.14700 1.000 71.19350 80 ALA B C 1
ATOM 1468 O O . ALA B 1 53 ? 7.58500 22.86700 95.86600 1.000 65.18334 80 ALA B O 1
ATOM 1470 N N . SER B 1 54 ? 6.58300 24.94100 96.12400 1.000 67.09475 81 SER B N 1
ATOM 1471 C CA . SER B 1 54 ? 5.17700 24.59700 95.78400 1.000 71.52060 81 SER B CA 1
ATOM 1472 C C . SER B 1 54 ? 5.08300 24.29500 94.28500 1.000 71.73110 81 SER B C 1
ATOM 1473 O O . SER B 1 54 ? 4.31800 23.37900 93.91700 1.000 68.91372 81 SER B O 1
ATOM 1475 N N . ALA B 1 55 ? 5.84000 25.04000 93.47200 1.000 68.80016 82 ALA B N 1
ATOM 1476 C CA . ALA B 1 55 ? 5.90500 24.90800 91.99800 1.000 71.81608 82 ALA B CA 1
ATOM 1477 C C . ALA B 1 55 ? 6.60300 23.59200 91.62700 1.000 71.74960 82 ALA B C 1
ATOM 1478 O O . ALA B 1 55 ? 6.05300 22.83800 90.79800 1.000 67.40436 82 ALA B O 1
ATOM 1480 N N . LYS B 1 56 ? 7.75900 23.32000 92.23400 1.000 66.55086 83 LYS B N 1
ATOM 1481 C CA . LYS B 1 56 ? 8.53400 22.07300 92.01900 1.000 65.14483 83 LYS B CA 1
ATOM 1482 C C . LYS B 1 56 ? 7.64800 20.85900 92.32000 1.000 68.27341 83 LYS B C 1
ATOM 1483 O O . LYS B 1 56 ? 7.67400 19.90900 91.52000 1.000 69.12808 83 LYS B O 1
ATOM 1489 N N . ALA B 1 57 ? 6.87100 20.89400 93.40900 1.000 63.07420 84 ALA B N 1
ATOM 1490 C CA . ALA B 1 57 ? 5.99400 19.77800 93.83400 1.000 62.67977 84 ALA B CA 1
ATOM 1491 C C . ALA B 1 57 ? 4.81500 19.63800 92.86300 1.000 63.21654 84 ALA B C 1
ATOM 1492 O O . ALA B 1 57 ? 4.40400 18.49700 92.60000 1.000 62.25961 84 ALA B O 1
ATOM 1494 N N . LEU B 1 58 ? 4.26700 20.75500 92.37700 1.000 65.91574 85 LEU B N 1
ATOM 1495 C CA . LEU B 1 58 ? 3.19600 20.76900 91.34500 1.000 66.48544 85 LEU B CA 1
ATOM 1496 C C . LEU B 1 58 ? 3.79800 20.22000 90.04400 1.000 65.50030 85 LEU B C 1
ATOM 1497 O O . LEU B 1 58 ? 3.17900 19.34100 89.42600 1.000 59.15935 85 LEU B O 1
ATOM 1502 N N . ALA B 1 59 ? 5.00800 20.66500 89.70100 1.000 68.01524 86 ALA B N 1
ATOM 1503 C CA . ALA B 1 59 ? 5.72300 20.30600 88.45100 1.000 62.60110 86 ALA B CA 1
ATOM 1504 C C . ALA B 1 59 ? 6.01300 18.80000 88.41900 1.000 67.62301 86 ALA B C 1
ATOM 1505 O O . ALA B 1 59 ? 5.87700 18.19200 87.33600 1.000 69.86323 86 ALA B O 1
ATOM 1507 N N . GLU B 1 60 ? 6.40800 18.22700 89.55700 1.000 61.35281 87 GLU B N 1
ATOM 1508 C CA . GLU B 1 60 ? 6.66900 16.77300 89.70900 1.000 63.89182 87 GLU B CA 1
ATOM 1509 C C . GLU B 1 60 ? 5.41200 15.98300 89.32100 1.000 63.37423 87 GLU B C 1
ATOM 1510 O O . GLU B 1 60 ? 5.53500 15.01600 88.55100 1.000 58.83194 87 GLU B O 1
ATOM 1516 N N . LYS B 1 61 ? 4.24800 16.35700 89.85800 1.000 66.41868 88 LYS B N 1
ATOM 1517 C CA . LYS B 1 61 ? 2.97300 15.62300 89.63600 1.000 64.62354 88 LYS B CA 1
ATOM 1518 C C . LYS B 1 61 ? 2.56000 15.82300 88.17300 1.000 62.13169 88 LYS B C 1
ATOM 1519 O O . LYS B 1 61 ? 2.02600 14.86900 87.57700 1.000 60.31415 88 LYS B O 1
ATOM 1521 N N . VAL B 1 62 ? 2.84600 16.99700 87.60600 1.000 61.93264 89 VAL B N 1
ATOM 1522 C CA . VAL B 1 62 ? 2.50800 17.34500 86.19100 1.000 65.80399 89 VAL B CA 1
ATOM 1523 C C . VAL B 1 62 ? 3.26500 16.40200 85.25500 1.000 59.58578 89 VAL B C 1
ATOM 1524 O O . VAL B 1 62 ? 2.63200 15.81400 84.35800 1.000 62.35820 89 VAL B O 1
ATOM 1528 N N . ILE B 1 63 ? 4.57000 16.25900 85.47600 1.000 59.49337 90 ILE B N 1
ATOM 1529 C CA . ILE B 1 63 ? 5.47400 15.42600 84.63000 1.000 59.86329 90 ILE B CA 1
ATOM 1530 C C . ILE B 1 63 ? 5.05800 13.95900 84.77500 1.000 61.08148 90 ILE B C 1
ATOM 1531 O O . ILE B 1 63 ? 4.93900 13.27300 83.74500 1.000 61.70106 90 ILE B O 1
ATOM 1536 N N . ASP B 1 64 ? 4.83300 13.50000 86.01000 1.000 58.33328 91 ASP B N 1
ATOM 1537 C CA . ASP B 1 64 ? 4.41000 12.11000 86.32000 1.000 60.20615 91 ASP B CA 1
ATOM 1538 C C . ASP B 1 64 ? 3.13100 11.80900 85.53400 1.000 56.74420 91 ASP B C 1
ATOM 1539 O O . ASP B 1 64 ? 2.94500 10.66300 85.11400 1.000 61.93327 91 ASP B O 1
ATOM 1544 N N . ASP B 1 65 ? 2.29800 12.82200 85.33400 1.000 55.16337 92 ASP B N 1
ATOM 1545 C CA . ASP B 1 65 ? 0.91900 12.69200 84.80100 1.000 61.25594 92 ASP B CA 1
ATOM 1546 C C . ASP B 1 65 ? 0.89900 12.75100 83.26600 1.000 63.29482 92 ASP B C 1
ATOM 1547 O O . ASP B 1 65 ? 0.25000 11.87700 82.64200 1.000 62.96328 92 ASP B O 1
ATOM 1552 N N . ALA B 1 66 ? 1.54500 13.76700 82.69000 1.000 59.71985 93 ALA B N 1
ATOM 1553 C CA . ALA B 1 66 ? 1.39900 14.17100 81.27200 1.000 58.01748 93 ALA B CA 1
ATOM 1554 C C . ALA B 1 66 ? 2.53600 13.58300 80.41100 1.000 55.74965 93 ALA B C 1
ATOM 1555 O O . ALA B 1 66 ? 2.30100 13.39400 79.20200 1.000 60.37294 93 ALA B O 1
ATOM 1557 N N . TYR B 1 67 ? 3.69500 13.26200 81.00700 1.000 52.05442 94 TYR B N 1
ATOM 1558 C CA . TYR B 1 67 ? 4.86200 12.61300 80.34300 1.000 54.45899 94 TYR B CA 1
ATOM 1559 C C . TYR B 1 67 ? 4.88100 11.09800 80.61900 1.000 53.74250 94 TYR B C 1
ATOM 1560 O O . TYR B 1 67 ? 4.01300 10.59900 81.34900 1.000 58.15239 94 TYR B O 1
ATOM 1569 N N . GLY B 1 68 ? 5.83300 10.37300 80.02500 1.000 54.27038 95 GLY B N 1
ATOM 1570 C CA . GLY B 1 68 ? 5.86600 8.89300 80.03300 1.000 54.91131 95 GLY B CA 1
ATOM 1571 C C . GLY B 1 68 ? 7.21300 8.34900 80.46200 1.000 56.03593 95 GLY B C 1
ATOM 1572 O O . GLY B 1 68 ? 7.64700 7.32000 79.90900 1.000 49.69848 95 GLY B O 1
ATOM 1573 N N . TYR B 1 69 ? 7.85200 8.99100 81.44700 1.000 60.13636 96 TYR B N 1
ATOM 1574 C CA . TYR B 1 69 ? 9.19200 8.58600 81.96000 1.000 56.97581 96 TYR B CA 1
ATOM 1575 C C . TYR B 1 69 ? 9.09300 7.20100 82.61300 1.000 54.98583 96 TYR B C 1
ATOM 1576 O O . TYR B 1 69 ? 10.14700 6.52800 82.77500 1.000 56.74422 96 TYR B O 1
ATOM 1585 N N . GLN B 1 70 ? 7.86700 6.76500 82.92100 1.000 53.09597 97 GLN B N 1
ATOM 1586 C CA . GLN B 1 70 ? 7.58900 5.43100 83.52200 1.000 55.85620 97 GLN B CA 1
ATOM 1587 C C . GLN B 1 70 ? 7.97100 4.32600 82.52700 1.000 59.90588 97 GLN B C 1
ATOM 1588 O O . GLN B 1 70 ? 8.41300 3.26200 82.99500 1.000 62.87191 97 GLN B O 1
ATOM 1594 N N . PHE B 1 71 ? 7.83100 4.57300 81.21800 1.000 56.85229 98 PHE B N 1
ATOM 1595 C CA . PHE B 1 71 ? 8.06300 3.57200 80.14100 1.000 53.00833 98 PHE B CA 1
ATOM 1596 C C . PHE B 1 71 ? 9.55600 3.44500 79.84900 1.000 52.70975 98 PHE B C 1
ATOM 1597 O O . PHE B 1 71 ? 9.96100 2.47700 79.19600 1.000 64.03055 98 PHE B O 1
ATOM 1605 N N . GLY B 1 72 ? 10.34400 4.40200 80.33400 1.000 52.59266 99 GLY B N 1
ATOM 1606 C CA . GLY B 1 72 ? 11.76800 4.56200 79.99900 1.000 50.54840 99 GLY B CA 1
ATOM 1607 C C . GLY B 1 72 ? 12.00800 5.97800 79.49400 1.000 53.90995 99 GLY B C 1
ATOM 1608 O O . GLY B 1 72 ? 11.24900 6.87900 79.82000 1.000 53.09355 99 GLY B O 1
ATOM 1609 N N . PRO B 1 73 ? 13.01100 6.20500 78.62600 1.000 51.56570 100 PRO B N 1
ATOM 1610 C CA . PRO B 1 73 ? 13.33300 7.55200 78.17900 1.000 54.74196 100 PRO B CA 1
ATOM 1611 C C . PRO B 1 73 ? 12.16600 8.21900 77.43900 1.000 54.74160 100 PRO B C 1
ATOM 1612 O O . PRO B 1 73 ? 11.45400 7.54400 76.75700 1.000 47.87776 100 PRO B O 1
ATOM 1616 N N . VAL B 1 74 ? 11.99800 9.52800 77.64100 1.000 55.78907 101 VAL B N 1
ATOM 1617 C CA . VAL B 1 74 ? 11.12800 10.42100 76.82000 1.000 58.19412 101 VAL B CA 1
ATOM 1618 C C . VAL B 1 74 ? 12.01800 11.21500 75.86500 1.000 53.50171 101 VAL B C 1
ATOM 1619 O O . VAL B 1 74 ? 13.05500 11.72400 76.32200 1.000 54.35103 101 VAL B O 1
ATOM 1623 N N . LEU B 1 75 ? 11.64500 11.27600 74.58800 1.000 51.86696 102 LEU B N 1
ATOM 1624 C CA . LEU B 1 75 ? 12.39600 12.03500 73.55200 1.000 53.67177 102 LEU B CA 1
ATOM 1625 C C . LEU B 1 75 ? 12.01000 13.51500 73.68400 1.000 51.54911 102 LEU B C 1
ATOM 1626 O O . LEU B 1 75 ? 11.16600 14.00400 72.91600 1.000 52.01051 102 LEU B O 1
ATOM 1631 N N . PHE B 1 76 ? 12.57500 14.18400 74.69000 1.000 52.90707 103 PHE B N 1
ATOM 1632 C CA . PHE B 1 76 ? 12.26500 15.58600 75.06600 1.000 53.63335 103 PHE B CA 1
ATOM 1633 C C . PHE B 1 76 ? 13.45500 16.47600 74.71100 1.000 53.96756 103 PHE B C 1
ATOM 1634 O O . PHE B 1 76 ? 14.49800 16.37400 75.38000 1.000 54.04937 103 PHE B O 1
ATOM 1642 N N . LYS B 1 77 ? 13.30600 17.30800 73.67600 1.000 57.33940 104 LYS B N 1
ATOM 1643 C CA . LYS B 1 77 ? 14.25900 18.40800 73.38400 1.000 56.27547 104 LYS B CA 1
ATOM 1644 C C . LYS B 1 77 ? 13.54800 19.72500 73.67500 1.000 58.85331 104 LYS B C 1
ATOM 1645 O O . LYS B 1 77 ? 12.78500 20.22100 72.85200 1.000 54.36551 104 LYS B O 1
ATOM 1651 N N . PRO B 1 78 ? 13.74700 20.30100 74.88100 1.000 58.21900 105 PRO B N 1
ATOM 1652 C CA . PRO B 1 78 ? 13.06000 21.52700 75.28800 1.000 57.04709 105 PRO B CA 1
ATOM 1653 C C . PRO B 1 78 ? 13.55700 22.75500 74.51600 1.000 53.52699 105 PRO B C 1
ATOM 1654 O O . PRO B 1 78 ? 14.68500 22.75500 74.10100 1.000 57.67617 105 PRO B O 1
ATOM 1658 N N . THR B 1 79 ? 12.69500 23.75700 74.34400 1.000 59.73325 106 THR B N 1
ATOM 1659 C CA . THR B 1 79 ? 12.96700 25.00900 73.58500 1.000 62.61871 106 THR B CA 1
ATOM 1660 C C . THR B 1 79 ? 14.33400 25.59600 73.96500 1.000 60.65721 106 THR B C 1
ATOM 1661 O O . THR B 1 79 ? 15.17200 25.77000 73.05300 1.000 57.75646 106 THR B O 1
ATOM 1665 N N . LEU B 1 80 ? 14.55100 25.87200 75.25800 1.000 61.78971 107 LEU B N 1
ATOM 1666 C CA . LEU B 1 80 ? 15.67400 26.71700 75.75000 1.000 62.17497 107 LEU B CA 1
ATOM 1667 C C . LEU B 1 80 ? 16.79000 25.88400 76.40600 1.000 70.05332 107 LEU B C 1
ATOM 1668 O O . LEU B 1 80 ? 17.57900 26.49100 77.15100 1.000 71.17421 107 LEU B O 1
ATOM 1673 N N . ALA B 1 81 ? 16.87600 24.57200 76.13900 1.000 60.82875 108 ALA B N 1
ATOM 1674 C CA . ALA B 1 81 ? 17.90100 23.66500 76.70600 1.000 58.06351 108 ALA B CA 1
ATOM 1675 C C . ALA B 1 81 ? 19.24600 23.90700 76.01000 1.000 66.66408 108 ALA B C 1
ATOM 1676 O O . ALA B 1 81 ? 19.22600 24.06400 74.77700 1.000 71.49212 108 ALA B O 1
ATOM 1678 N N . ILE B 1 82 ? 20.35700 23.92600 76.76200 1.000 67.43841 109 ILE B N 1
ATOM 1679 C CA . ILE B 1 82 ? 21.70900 24.36600 76.28100 1.000 73.37960 109 ILE B CA 1
ATOM 1680 C C . ILE B 1 82 ? 22.55600 23.14500 75.88500 1.000 68.68233 109 ILE B C 1
ATOM 1681 O O . ILE B 1 82 ? 22.40700 22.09300 76.51600 1.000 71.99767 109 ILE B O 1
ATOM 1683 N N . SER B 1 83 ? 23.50700 23.35900 74.96900 1.000 74.34822 110 SER B N 1
ATOM 1684 C CA . SER B 1 83 ? 24.09500 22.38200 74.00800 1.000 75.92602 110 SER B CA 1
ATOM 1685 C C . SER B 1 83 ? 24.69700 21.14300 74.66700 1.000 82.85373 110 SER B C 1
ATOM 1686 O O . SER B 1 83 ? 24.81900 20.11200 74.00500 1.000 88.36802 110 SER B O 1
ATOM 1688 N N . PRO B 1 84 ? 25.19000 21.19300 75.92800 1.000 77.54704 111 PRO B N 1
ATOM 1689 C CA . PRO B 1 84 ? 25.60300 19.96500 76.61300 1.000 71.70726 111 PRO B CA 1
ATOM 1690 C C . PRO B 1 84 ? 24.43400 19.10600 77.14000 1.000 69.68111 111 PRO B C 1
A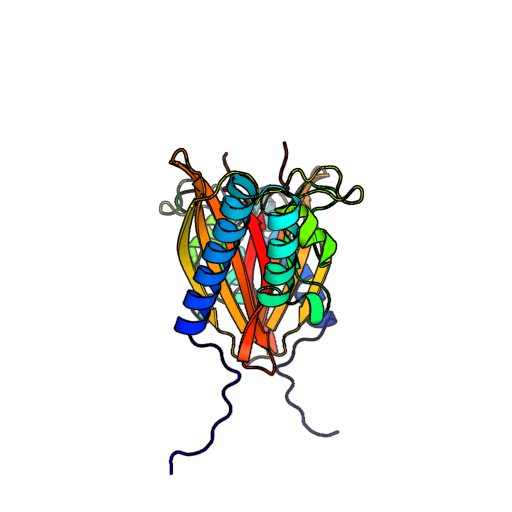TOM 1691 O O . PRO B 1 84 ? 24.50900 17.90800 77.03300 1.000 71.78042 111 PRO B O 1
ATOM 1695 N N . ARG B 1 85 ? 23.39300 19.73200 77.69400 1.000 71.95227 112 ARG B N 1
ATOM 1696 C CA . ARG B 1 85 ? 22.25300 19.05900 78.37400 1.000 66.77461 112 ARG B CA 1
ATOM 1697 C C . ARG B 1 85 ? 20.98600 19.30700 77.55100 1.000 63.81811 112 ARG B C 1
ATOM 1698 O O . ARG B 1 85 ? 20.00300 19.84900 78.08200 1.000 67.30905 112 ARG B O 1
ATOM 1706 N N . THR B 1 86 ? 21.03600 18.92800 76.28000 1.000 63.85479 113 THR B N 1
ATOM 1707 C CA . THR B 1 86 ? 20.03000 19.25200 75.24000 1.000 63.40627 113 THR B CA 1
ATOM 1708 C C . THR B 1 86 ? 18.81100 18.34400 75.39300 1.000 65.85297 113 THR B C 1
ATOM 1709 O O . THR B 1 86 ? 17.69000 18.85200 75.24400 1.000 61.84598 113 THR B O 1
ATOM 1713 N N . PHE B 1 87 ? 19.04000 17.05400 75.66400 1.000 62.00799 114 PHE B N 1
ATOM 1714 C CA . PHE B 1 87 ? 18.00800 15.98700 75.64000 1.000 55.12238 114 PHE B CA 1
ATOM 1715 C C . PHE B 1 87 ? 17.69200 15.56200 77.07800 1.000 61.63266 114 PHE B C 1
ATOM 1716 O O . PHE B 1 87 ? 18.57600 15.04300 77.80100 1.000 62.08642 114 PHE B O 1
ATOM 1724 N N . ARG B 1 88 ? 16.45000 15.80300 77.49000 1.000 59.03408 115 ARG B N 1
ATOM 1725 C CA . ARG B 1 88 ? 15.95500 15.49800 78.85300 1.000 57.28733 115 ARG B CA 1
ATOM 1726 C C . ARG B 1 88 ? 15.21700 14.15200 78.82000 1.000 54.57468 115 ARG B C 1
ATOM 1727 O O . ARG B 1 88 ? 13.95000 14.12300 78.89400 1.000 53.23956 115 ARG B O 1
ATOM 1735 N N . THR B 1 89 ? 15.99600 13.07400 78.73200 1.000 52.20069 116 THR B N 1
ATOM 1736 C CA . THR B 1 89 ? 15.50600 11.67800 78.63400 1.000 57.62770 116 THR B CA 1
ATOM 1737 C C . THR B 1 89 ? 15.09000 11.16600 80.01400 1.000 57.57889 116 THR B C 1
ATOM 1738 O O . THR B 1 89 ? 14.44400 10.09500 80.05100 1.000 60.46531 116 THR B O 1
ATOM 1742 N N . THR B 1 90 ? 15.41800 11.88500 81.09700 1.000 56.69327 117 THR B N 1
ATOM 1743 C CA . THR B 1 90 ? 15.09100 11.47300 82.49700 1.000 62.31893 117 THR B CA 1
ATOM 1744 C C . THR B 1 90 ? 14.12700 12.46900 83.14200 1.000 58.38756 117 THR B C 1
ATOM 1745 O O . THR B 1 90 ? 14.12300 13.64200 82.74600 1.000 61.67930 117 THR B O 1
ATOM 1749 N N . ARG B 1 91 ? 13.33500 11.98200 84.09400 1.000 54.84364 118 ARG B N 1
ATOM 1750 C CA . ARG B 1 91 ? 12.31900 12.75100 84.85900 1.000 60.87910 118 ARG B CA 1
ATOM 1751 C C . ARG B 1 91 ? 12.97100 13.97600 85.51900 1.000 60.74201 118 ARG B C 1
ATOM 1752 O O . ARG B 1 91 ? 12.32800 15.04700 85.56100 1.000 64.31722 118 ARG B O 1
ATOM 1760 N N . ALA B 1 92 ? 14.19300 13.82300 86.04000 1.000 63.43300 119 ALA B N 1
ATOM 1761 C CA . ALA B 1 92 ? 14.96300 14.90000 86.71400 1.000 63.95268 119 ALA B CA 1
ATOM 1762 C C . ALA B 1 92 ? 15.31500 15.98900 85.68700 1.000 61.91260 119 ALA B C 1
ATOM 1763 O O . ALA B 1 92 ? 15.18800 17.18600 86.02400 1.000 60.62266 119 ALA B O 1
ATOM 1765 N N . GLY B 1 93 ? 15.71500 15.58300 84.47500 1.000 59.90793 120 GLY B N 1
ATOM 1766 C CA . GLY B 1 93 ? 16.01100 16.49000 83.34600 1.000 61.84092 120 GLY B CA 1
ATOM 1767 C C . GLY B 1 93 ? 14.82600 17.38300 83.00400 1.000 59.59882 120 GLY B C 1
ATOM 1768 O O . GLY B 1 93 ? 15.02000 18.58400 82.74700 1.000 62.69207 120 GLY B O 1
ATOM 1769 N N . ALA B 1 94 ? 13.62500 16.81900 82.98700 1.000 55.60267 121 ALA B N 1
ATOM 1770 C CA . ALA B 1 94 ? 12.37700 17.55600 82.69800 1.000 60.61643 121 ALA B CA 1
ATOM 1771 C C . ALA B 1 94 ? 12.11300 18.55000 83.83300 1.000 60.89596 121 ALA B C 1
ATOM 1772 O O . ALA B 1 94 ? 12.01000 19.75700 83.56400 1.000 63.25737 121 ALA B O 1
ATOM 1774 N N . LEU B 1 95 ? 12.00700 18.04400 85.06100 1.000 65.72306 122 LEU B N 1
ATOM 1775 C CA . LEU B 1 95 ? 11.75100 18.86800 86.26700 1.000 60.29626 122 LEU B CA 1
ATOM 1776 C C . LEU B 1 95 ? 12.74700 20.03300 86.26400 1.000 62.62130 122 LEU B C 1
ATOM 1777 O O . LEU B 1 95 ? 12.30400 21.19900 86.32800 1.000 64.88785 122 LEU B O 1
ATOM 1782 N N . ALA B 1 96 ? 14.04100 19.72600 86.16100 1.000 62.88267 123 ALA B N 1
ATOM 1783 C CA . ALA B 1 96 ? 15.13300 20.72300 86.13400 1.000 64.39446 123 ALA B CA 1
ATOM 1784 C C . ALA B 1 96 ? 14.85100 21.78900 85.06500 1.000 64.96675 123 ALA B C 1
ATOM 1785 O O . ALA B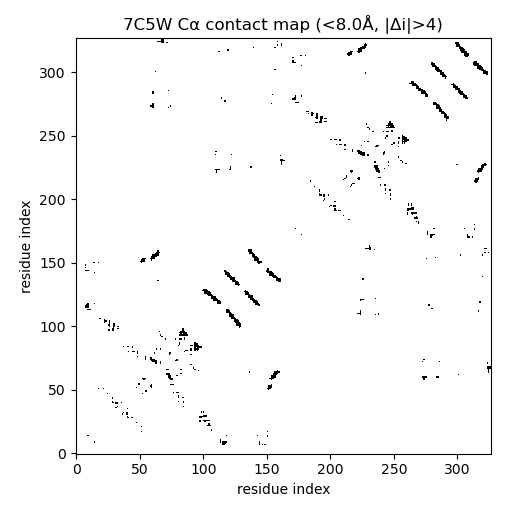 1 96 ? 14.98300 22.97700 85.39300 1.000 67.95080 123 ALA B O 1
ATOM 1787 N N . TYR B 1 97 ? 14.47100 21.40600 83.83900 1.000 60.91210 124 TYR B N 1
ATOM 1788 C CA . TYR B 1 97 ? 14.23400 22.37400 82.73200 1.000 63.26401 124 TYR B CA 1
ATOM 1789 C C . TYR B 1 97 ? 13.12600 23.35900 83.12000 1.000 63.05249 124 TYR B C 1
ATOM 1790 O O . TYR B 1 97 ? 13.24400 24.57500 82.82600 1.000 62.48547 124 TYR B O 1
ATOM 1799 N N . PHE B 1 98 ? 12.07800 22.85600 83.76800 1.000 62.77581 125 PHE B N 1
ATOM 1800 C CA . PHE B 1 98 ? 10.83100 23.62000 84.03600 1.000 64.37724 125 PHE B CA 1
ATOM 1801 C C . PHE B 1 98 ? 10.94200 24.49000 85.30200 1.000 66.29759 125 PHE B C 1
ATOM 1802 O O . PHE B 1 98 ? 10.35000 25.58700 85.28200 1.000 70.40471 125 PHE B O 1
ATOM 1810 N N . VAL B 1 99 ? 11.64200 24.04800 86.35800 1.000 68.83765 126 VAL B N 1
ATOM 1811 C CA . VAL B 1 99 ? 11.67000 24.77100 87.66900 1.000 66.00777 126 VAL B CA 1
ATOM 1812 C C . VAL B 1 99 ? 13.10200 24.96300 88.20400 1.000 69.30851 126 VAL B C 1
ATOM 1813 O O . VAL B 1 99 ? 13.23400 25.51000 89.31000 1.000 75.37033 126 VAL B O 1
ATOM 1817 N N . GLY B 1 100 ? 14.14000 24.57800 87.46100 1.000 69.58404 127 GLY B N 1
ATOM 1818 C CA . GLY B 1 100 ? 15.54100 24.65600 87.92400 1.000 64.49108 127 GLY B CA 1
ATOM 1819 C C . GLY B 1 100 ? 15.71100 23.93300 89.24800 1.000 74.27784 127 GLY B C 1
ATOM 1820 O O . GLY B 1 100 ? 15.04300 22.89900 89.44900 1.000 75.10931 127 GLY B O 1
ATOM 1821 N N . ASP B 1 101 ? 16.57300 24.45200 90.12700 1.000 77.32942 128 ASP B N 1
ATOM 1822 C CA . ASP B 1 101 ? 16.76800 23.94900 91.51400 1.000 70.69790 128 ASP B CA 1
ATOM 1823 C C . ASP B 1 101 ? 17.38400 22.54300 91.49000 1.000 71.20019 128 ASP B C 1
ATOM 1824 O O . ASP B 1 101 ? 17.00000 21.72000 92.34100 1.000 74.26121 128 ASP B O 1
ATOM 1829 N N . ASP B 1 102 ? 18.29700 22.28200 90.55300 1.000 72.51645 129 ASP B N 1
ATOM 1830 C CA . ASP B 1 102 ? 19.06500 21.01100 90.44800 1.000 69.80603 129 ASP B CA 1
ATOM 1831 C C . ASP B 1 102 ? 20.46600 21.39200 89.96000 1.000 70.76666 129 ASP B C 1
ATOM 1832 O O . ASP B 1 102 ? 20.57400 22.06700 88.90400 1.000 74.06799 129 ASP B O 1
ATOM 1837 N N . LYS B 1 103 ? 21.48100 21.04100 90.75200 1.000 68.53815 130 LYS B N 1
ATOM 1838 C CA . LYS B 1 103 ? 22.88500 21.47400 90.54800 1.000 71.42641 130 LYS B CA 1
ATOM 1839 C C . LYS B 1 103 ? 23.49400 20.67000 89.40000 1.000 71.13911 130 LYS B C 1
ATOM 1840 O O . LYS B 1 103 ? 24.52500 21.12600 88.89200 1.000 73.02041 130 LYS B O 1
ATOM 1846 N N . ALA B 1 104 ? 22.85200 19.56000 89.00400 1.000 69.12738 131 ALA B N 1
ATOM 1847 C CA . ALA B 1 104 ? 23.22400 18.68100 87.86400 1.000 69.52125 131 ALA B CA 1
ATOM 1848 C C . ALA B 1 104 ? 22.83400 19.32200 86.52200 1.000 69.83324 131 ALA B C 1
ATOM 1849 O O . ALA B 1 104 ? 23.39900 18.90300 85.48200 1.000 71.86271 131 ALA B O 1
ATOM 1851 N N . PHE B 1 105 ? 21.89300 20.27500 86.54800 1.000 66.74703 132 PHE B N 1
ATOM 1852 C CA . PHE B 1 105 ? 21.47100 21.10500 85.39200 1.000 65.42079 132 PHE B CA 1
ATOM 1853 C C . PHE B 1 105 ? 21.69500 22.58200 85.74700 1.000 69.21570 132 PHE B C 1
ATOM 1854 O O . PHE B 1 105 ? 20.75600 23.34500 85.99000 1.000 67.25035 132 PHE B O 1
ATOM 1862 N N . PRO B 1 106 ? 22.96900 23.03800 85.78500 1.000 68.00860 133 PRO B N 1
ATOM 1863 C CA . PRO B 1 106 ? 23.31100 24.36200 86.31200 1.000 62.92376 133 PRO B CA 1
ATOM 1864 C C . PRO B 1 106 ? 22.92400 25.55300 85.42900 1.000 67.60815 133 PRO B C 1
ATOM 1865 O O . PRO B 1 106 ? 22.92200 26.64400 85.94300 1.000 68.21406 133 PRO B O 1
ATOM 1869 N N . GLU B 1 107 ? 22.63500 25.32400 84.14500 1.000 67.73237 134 GLU B N 1
ATOM 1870 C CA . GLU B 1 107 ? 22.21800 26.39000 83.19100 1.000 67.73663 134 GLU B CA 1
ATOM 1871 C C . GLU B 1 107 ? 20.69800 26.62000 83.29800 1.000 67.89840 134 GLU B C 1
ATOM 1872 O O . GLU B 1 107 ? 20.20200 27.55900 82.64900 1.000 71.72389 134 GLU B O 1
ATOM 1874 N N . ASP B 1 108 ? 19.97700 25.82700 84.09800 1.000 60.17945 135 ASP B N 1
ATOM 1875 C CA . ASP B 1 108 ? 18.49000 25.85500 84.14600 1.000 62.02392 135 ASP B CA 1
ATOM 1876 C C . ASP B 1 108 ? 18.01000 26.72600 85.31400 1.000 66.50981 135 ASP B C 1
ATOM 1877 O O . ASP B 1 108 ? 18.18500 26.31600 86.47900 1.000 72.30289 135 ASP B O 1
ATOM 1882 N N . LYS B 1 109 ? 17.37300 27.85700 85.00200 1.000 66.48525 136 LYS B N 1
ATOM 1883 C CA . LYS B 1 109 ? 16.70100 28.75600 85.98100 1.000 71.03209 136 LYS B CA 1
ATOM 1884 C C . LYS B 1 109 ? 15.24100 28.30800 86.18200 1.000 71.54606 136 LYS B C 1
ATOM 1885 O O . LYS B 1 109 ? 14.71600 28.48600 87.30200 1.000 75.00381 136 LYS B O 1
ATOM 1887 N N . GLY B 1 110 ? 14.60800 27.74000 85.14800 1.000 72.45870 137 GLY B N 1
ATOM 1888 C CA . GLY B 1 110 ? 13.22500 27.22200 85.19800 1.000 63.59050 137 GLY B CA 1
ATOM 1889 C C . GLY B 1 110 ? 12.33900 27.89900 84.16900 1.000 67.12057 137 GLY B C 1
ATOM 1890 O O . GLY B 1 110 ? 11.91800 29.03300 84.41800 1.000 72.46361 137 GLY B O 1
ATOM 1891 N N . PHE B 1 111 ? 12.04000 27.21600 83.06100 1.000 67.16080 138 PHE B N 1
ATOM 1892 C CA . PHE B 1 111 ? 11.26400 27.75300 81.91600 1.000 65.59874 138 PHE B CA 1
ATOM 1893 C C . PHE B 1 111 ? 9.83100 28.10900 82.33700 1.000 63.67999 138 PHE B C 1
ATOM 1894 O O . PHE B 1 111 ? 9.25100 29.06000 81.77600 1.000 66.84907 138 PHE B O 1
ATOM 1902 N N . ALA B 1 112 ? 9.25700 27.36200 83.27700 1.000 60.33927 139 ALA B N 1
ATOM 1903 C CA . ALA B 1 112 ? 7.85600 27.54000 83.72500 1.000 66.32114 139 ALA B CA 1
ATOM 1904 C C . ALA B 1 112 ? 7.73700 28.72700 84.69600 1.000 71.92480 139 ALA B C 1
ATOM 1905 O O . ALA B 1 112 ? 6.59700 29.02400 85.11800 1.000 68.09335 139 ALA B O 1
ATOM 1907 N N . LEU B 1 113 ? 8.85400 29.38700 85.02900 1.000 70.16376 140 LEU B N 1
ATOM 1908 C CA . LEU B 1 113 ? 8.91900 30.39800 86.12200 1.000 74.44096 140 LEU B CA 1
ATOM 1909 C C . LEU B 1 113 ? 8.94400 31.82400 85.55500 1.000 71.11071 140 LEU B C 1
ATOM 1910 O O . LEU B 1 113 ? 9.45500 32.69900 86.26000 1.000 78.18140 140 LEU B O 1
ATOM 1915 N N . SER B 1 114 ? 8.40600 32.05200 84.35100 1.000 67.68351 141 SER B N 1
ATOM 1916 C CA . SER B 1 114 ? 8.36900 33.37900 83.67400 1.000 66.90784 141 SER B CA 1
ATOM 1917 C C . SER B 1 114 ? 6.93500 33.91600 83.64100 1.000 67.24495 141 SER B C 1
ATOM 1918 O O . SER B 1 114 ? 6.59800 34.65700 82.68800 1.000 64.21545 141 SER B O 1
ATOM 1921 N N . SER B 1 115 ? 6.12700 33.55500 84.64000 1.000 65.20584 142 SER B N 1
ATOM 1922 C CA . SER B 1 115 ? 4.74500 34.06500 84.84000 1.000 68.12438 142 SER B CA 1
ATOM 1923 C C . SER B 1 115 ? 3.92600 33.90000 83.55100 1.000 69.78321 142 SER B C 1
ATOM 1924 O O . SER B 1 115 ? 3.36000 34.89700 83.05900 1.000 67.77630 142 SER B O 1
ATOM 1927 N N . TRP B 1 116 ? 3.85500 32.67200 83.03000 1.000 70.73547 143 TRP B N 1
ATOM 1928 C CA . TRP B 1 116 ? 2.97200 32.28700 81.89600 1.000 66.33573 143 TRP B CA 1
ATOM 1929 C C . TRP B 1 116 ? 1.50300 32.35000 82.34300 1.000 64.87509 143 TRP B C 1
ATOM 1930 O O . TRP B 1 116 ? 1.24100 32.04700 83.52200 1.000 65.78999 143 TRP B O 1
ATOM 1941 N N . ARG B 1 117 ? 0.58900 32.69900 81.42700 1.000 63.22571 144 ARG B N 1
ATOM 1942 C CA . ARG B 1 117 ? -0.86500 32.87600 81.70800 1.000 68.74895 144 ARG B CA 1
ATOM 1943 C C . ARG B 1 117 ? -1.73400 32.30500 80.57200 1.000 68.51413 144 ARG B C 1
ATOM 1944 O O . ARG B 1 117 ? -2.81700 31.76900 80.88500 1.000 71.35640 144 ARG B O 1
ATOM 1952 N N . LYS B 1 118 ? -1.31000 32.43200 79.30800 1.000 65.52046 145 LYS B N 1
ATOM 1953 C CA . LYS B 1 118 ? -2.08300 31.96800 78.11900 1.000 70.77083 145 LYS B CA 1
ATOM 1954 C C . LYS B 1 118 ? -1.18500 31.08400 77.24800 1.000 68.12346 145 LYS B C 1
ATOM 1955 O O . LYS B 1 118 ? -0.01800 31.47300 76.98900 1.000 67.43296 145 LYS B O 1
ATOM 1957 N N . VAL B 1 119 ? -1.72100 29.93900 76.82300 1.000 65.29305 146 VAL B N 1
ATOM 1958 C CA . VAL B 1 119 ? -1.08400 29.01500 75.83900 1.000 63.38393 146 VAL B CA 1
ATOM 1959 C C . VAL B 1 119 ? -2.08100 28.77900 74.70800 1.000 63.32103 146 VAL B C 1
ATOM 1960 O O . VAL B 1 119 ? -3.21800 28.36400 75.00000 1.000 62.02953 146 VAL B O 1
ATOM 1964 N N . GLU B 1 120 ? -1.65000 29.02600 73.47100 1.000 63.19392 147 GLU B N 1
ATOM 1965 C CA . GLU B 1 120 ? -2.46000 28.83800 72.24100 1.000 64.34585 147 GLU B CA 1
ATOM 1966 C C . GLU B 1 120 ? -1.76800 27.79700 71.35100 1.000 60.11919 147 GLU B C 1
ATOM 1967 O O . GLU B 1 120 ? -0.56800 27.96500 71.04900 1.000 57.44898 147 GLU B O 1
ATOM 1973 N N . ILE B 1 121 ? -2.50100 26.75000 70.97600 1.000 62.24699 148 ILE B N 1
ATOM 1974 C CA . ILE B 1 121 ? -2.04200 25.67000 70.05300 1.000 59.61861 148 ILE B CA 1
ATOM 1975 C C . ILE B 1 121 ? -2.48600 26.03600 68.63500 1.000 58.46846 148 ILE B C 1
ATOM 1976 O O . ILE B 1 121 ? -3.68200 26.32500 68.46300 1.000 67.90923 148 ILE B O 1
ATOM 1981 N N . LYS B 1 122 ? -1.57100 26.00900 67.66200 1.000 56.55208 149 LYS B N 1
ATOM 1982 C CA . LYS B 1 122 ? -1.87500 26.22100 66.21700 1.000 56.67693 149 LYS B CA 1
ATOM 1983 C C . LYS B 1 122 ? -1.29600 25.04800 65.41900 1.000 60.30220 149 LYS B C 1
ATOM 1984 O O . LYS B 1 122 ? -0.13100 25.12300 64.98600 1.000 59.64068 149 LYS B O 1
ATOM 1990 N N . ASN B 1 123 ? -2.07400 23.98100 65.25800 1.000 54.51949 150 ASN B N 1
ATOM 1991 C CA . ASN B 1 123 ? -1.60000 22.74300 64.59600 1.000 51.29090 150 ASN B CA 1
ATOM 1992 C C . ASN B 1 123 ? -1.43400 23.03100 63.10000 1.000 55.85189 150 ASN B C 1
ATOM 1993 O O . ASN B 1 123 ? -2.27100 23.75900 62.54500 1.000 58.22702 150 ASN B O 1
ATOM 1998 N N . ALA B 1 124 ? -0.35100 22.52300 62.50800 1.000 56.15832 151 ALA B N 1
ATOM 1999 C CA . ALA B 1 124 ? -0.10900 22.44000 61.05100 1.000 53.41590 151 ALA B CA 1
ATOM 2000 C C . ALA B 1 124 ? -0.58700 21.08200 60.52900 1.000 58.28667 151 ALA B C 1
ATOM 2001 O O . ALA B 1 124 ? -1.12500 21.03900 59.40800 1.000 58.05090 151 ALA B O 1
ATOM 2003 N N . ALA B 1 125 ? -0.38000 20.00500 61.29500 1.000 54.74270 152 ALA B N 1
ATOM 2004 C CA . ALA B 1 125 ? -0.73600 18.63300 60.86800 1.000 60.78829 152 ALA B CA 1
ATOM 2005 C C . ALA B 1 125 ? -0.76500 17.68300 62.06400 1.000 61.73067 152 ALA B C 1
ATOM 2006 O O . ALA B 1 125 ? 0.02300 17.87400 63.00500 1.000 62.54814 152 ALA B O 1
ATOM 2008 N N . ILE B 1 126 ? -1.67000 16.70600 62.00800 1.000 57.20451 153 ILE B N 1
ATOM 2009 C CA . ILE B 1 126 ? -1.81300 15.61400 63.00900 1.000 57.66381 153 ILE B CA 1
ATOM 2010 C C . ILE B 1 126 ? -1.73000 14.28500 62.26400 1.000 56.85956 153 ILE B C 1
ATOM 2011 O O . ILE B 1 126 ? -2.34900 14.16300 61.18500 1.000 56.79119 153 ILE B O 1
ATOM 2016 N N . PHE B 1 127 ? -0.97400 13.33400 62.80700 1.000 56.50387 154 PHE B N 1
ATOM 2017 C CA . PHE B 1 127 ? -0.87000 11.96300 62.25700 1.000 53.70314 154 PHE B CA 1
ATOM 2018 C C . PHE B 1 127 ? -1.17900 10.96700 63.37400 1.000 50.67521 154 PHE B C 1
ATOM 2019 O O . PHE B 1 127 ? -0.39300 10.84600 64.33300 1.000 53.00368 154 PHE B O 1
ATOM 2027 N N . ILE B 1 128 ? -2.31300 10.28500 63.25700 1.000 52.78721 155 ILE B N 1
ATOM 2028 C CA . ILE B 1 128 ? -2.74300 9.23100 64.21600 1.000 52.11323 155 ILE B CA 1
ATOM 2029 C C . ILE B 1 128 ? -2.35800 7.87300 63.62400 1.000 54.61447 155 ILE B C 1
ATOM 2030 O O . ILE B 1 128 ? -2.95900 7.47100 62.61200 1.000 56.77583 155 ILE B O 1
ATOM 2035 N N . THR B 1 129 ? -1.38500 7.20100 64.23500 1.000 54.74177 156 THR B N 1
ATOM 2036 C CA . THR B 1 129 ? -0.85500 5.87800 63.80800 1.000 61.90735 156 THR B CA 1
ATOM 2037 C C . THR B 1 129 ? -1.45300 4.75300 64.66200 1.000 67.31278 156 THR B C 1
ATOM 2038 O O . THR B 1 129 ? -0.75700 3.74200 64.86500 1.000 79.55935 156 THR B O 1
ATOM 2042 N N . GLY B 1 130 ? -2.67700 4.93100 65.16800 1.000 69.21290 157 GLY B N 1
ATOM 2043 C CA . GLY B 1 130 ? -3.38200 3.94600 66.01700 1.000 68.27062 157 GLY B CA 1
ATOM 2044 C C . GLY B 1 130 ? -3.23500 4.24100 67.50300 1.000 69.09954 157 GLY B C 1
ATOM 2045 O O . GLY B 1 130 ? -4.03700 5.03900 68.03700 1.000 65.19436 157 GLY B O 1
ATOM 2046 N N . ASN B 1 131 ? -2.23800 3.62800 68.14400 1.000 68.18299 158 ASN B N 1
ATOM 2047 C CA . ASN B 1 131 ? -2.00200 3.72900 69.60800 1.000 72.85293 158 ASN B CA 1
ATOM 2048 C C . ASN B 1 131 ? -1.31100 5.06400 69.94700 1.000 63.36350 158 ASN B C 1
ATOM 2049 O O . ASN B 1 131 ? -1.45200 5.52700 71.09900 1.000 61.48247 158 ASN B O 1
ATOM 2054 N N . THR B 1 132 ? -0.59200 5.66500 68.99500 1.000 55.45604 159 THR B N 1
ATOM 2055 C CA . THR B 1 132 ? 0.08300 6.97800 69.17700 1.000 57.41769 159 THR B CA 1
ATOM 2056 C C . THR B 1 132 ? -0.50200 8.01100 68.21300 1.000 57.31575 159 THR B C 1
ATOM 2057 O O . THR B 1 132 ? -1.24600 7.63000 67.28900 1.000 60.29172 159 THR B O 1
ATOM 2061 N N . ALA B 1 133 ? -0.20400 9.28100 68.46300 1.000 51.12043 160 ALA B N 1
ATOM 2062 C CA . ALA B 1 133 ? -0.56900 10.42200 67.59700 1.000 53.16508 160 ALA B CA 1
ATOM 2063 C C . ALA B 1 133 ? 0.53500 11.46500 67.71400 1.000 52.39156 160 ALA B C 1
ATOM 2064 O O . ALA B 1 133 ? 0.97200 11.72700 68.86200 1.000 52.89884 160 ALA B O 1
ATOM 2066 N N . THR B 1 134 ? 0.98000 11.98400 66.56400 1.000 46.39417 161 THR B N 1
ATOM 2067 C CA . THR B 1 134 ? 2.00600 13.04200 66.44600 1.000 50.82792 161 THR B CA 1
ATOM 2068 C C . THR B 1 134 ? 1.31000 14.31900 65.97300 1.000 51.99448 161 THR B C 1
ATOM 2069 O O . THR B 1 134 ? 0.52400 14.24400 65.01300 1.000 53.66850 161 THR B O 1
ATOM 2073 N N . THR B 1 135 ? 1.56000 15.43200 66.66000 1.000 52.78380 162 THR B N 1
ATOM 2074 C CA . THR B 1 135 ? 1.14100 16.78700 66.23600 1.000 46.58728 162 THR B CA 1
ATOM 2075 C C . THR B 1 135 ? 2.38900 17.59600 65.93000 1.000 52.32475 162 THR B C 1
ATOM 2076 O O . THR B 1 135 ? 3.40000 17.39100 66.62900 1.000 49.55364 162 THR B O 1
ATOM 2080 N N . MET B 1 136 ? 2.31400 18.42300 64.88100 1.000 50.68176 163 MET B N 1
ATOM 2081 C CA . MET B 1 136 ? 3.34400 19.42400 64.51800 1.000 54.02551 163 MET B CA 1
ATOM 2082 C C . MET B 1 136 ? 2.65100 20.73500 64.14700 1.000 57.49991 163 MET B C 1
ATOM 2083 O O . MET B 1 136 ? 1.69900 20.70000 63.32900 1.000 54.91380 163 MET B O 1
ATOM 2088 N N . GLY B 1 137 ? 3.13000 21.83800 64.73100 1.000 55.85251 164 GLY B N 1
ATOM 2089 C CA . GLY B 1 137 ? 2.60300 23.19300 64.49700 1.000 57.68091 164 GLY B CA 1
ATOM 2090 C C . GLY B 1 137 ? 3.29300 24.21100 65.37600 1.000 56.96696 164 GLY B C 1
ATOM 2091 O O . GLY B 1 137 ? 4.45300 23.98600 65.75000 1.000 58.32494 164 GLY B O 1
ATOM 2092 N N . ASN B 1 138 ? 2.58800 25.29200 65.68900 1.000 52.47383 165 ASN B N 1
ATOM 2093 C CA . ASN B 1 138 ? 3.07300 26.37800 66.57300 1.000 57.13482 165 ASN B CA 1
ATOM 2094 C C . ASN B 1 138 ? 2.38900 26.27400 67.93200 1.000 54.13661 165 ASN B C 1
ATOM 2095 O O . ASN B 1 138 ? 1.20400 25.85500 68.00500 1.000 51.18350 165 ASN B O 1
ATOM 2100 N N . VAL B 1 139 ? 3.12700 26.64600 68.96900 1.000 55.31431 166 VAL B N 1
ATOM 2101 C CA . VAL B 1 139 ? 2.54900 26.97300 70.29700 1.000 57.39530 166 VAL B CA 1
ATOM 2102 C C . VAL B 1 139 ? 2.97100 28.40400 70.62100 1.000 58.47424 166 VAL B C 1
ATOM 2103 O O . VAL B 1 139 ? 4.15700 28.75500 70.37300 1.000 57.13197 166 VAL B O 1
ATOM 2107 N N . ILE B 1 140 ? 2.01100 29.20100 71.09100 1.000 60.21831 167 ILE B N 1
ATOM 2108 C CA . ILE B 1 140 ? 2.23300 30.61000 71.51900 1.000 62.88467 167 ILE B CA 1
ATOM 2109 C C . ILE B 1 140 ? 1.99200 30.67600 73.02500 1.000 58.74683 167 ILE B C 1
ATOM 2110 O O . ILE B 1 140 ? 0.85900 30.37900 73.45400 1.000 58.54324 167 ILE B O 1
ATOM 2115 N N . ILE B 1 141 ? 3.03300 31.03900 73.77600 1.000 63.20909 168 ILE B N 1
ATOM 2116 C CA . ILE B 1 141 ? 3.02000 31.12900 75.26400 1.000 65.24719 168 ILE B CA 1
ATOM 2117 C C . ILE B 1 141 ? 3.19300 32.60100 75.64100 1.000 69.25977 168 ILE B C 1
ATOM 2118 O O . ILE B 1 141 ? 4.24600 33.17100 75.30800 1.000 71.92418 168 ILE B O 1
ATOM 2123 N N . THR B 1 142 ? 2.19700 33.17900 76.31300 1.000 72.92617 169 THR B N 1
ATOM 2124 C CA . THR B 1 142 ? 2.10700 34.62600 76.64400 1.000 69.40755 169 THR B CA 1
ATOM 2125 C C . THR B 1 142 ? 2.21400 34.79100 78.16500 1.000 72.45249 169 THR B C 1
ATOM 2126 O O . THR B 1 142 ? 1.50000 34.05300 78.88500 1.000 67.97463 169 THR B O 1
ATOM 2130 N N . ASP B 1 143 ? 3.06000 35.71100 78.64400 1.000 70.12279 170 ASP B N 1
ATOM 2131 C CA . ASP B 1 143 ? 3.28500 35.92500 80.10300 1.000 72.26443 170 ASP B CA 1
ATOM 2132 C C . ASP B 1 143 ? 2.24900 36.92300 80.63600 1.000 72.23528 170 ASP B C 1
ATOM 2133 O O . ASP B 1 143 ? 1.29400 37.24100 79.88400 1.000 70.46136 170 ASP B O 1
ATOM 2138 N N . LYS B 1 144 ? 2.43900 37.37200 81.88500 1.000 75.03025 171 LYS B N 1
ATOM 2139 C CA . LYS B 1 144 ? 1.48200 38.20100 82.67200 1.000 74.81007 171 LYS B CA 1
ATOM 2140 C C . LYS B 1 144 ? 1.31500 39.58100 82.02000 1.000 77.13538 171 LYS B C 1
ATOM 2141 O O . LYS B 1 144 ? 0.30900 40.24200 82.32700 1.000 78.89130 171 LYS B O 1
ATOM 2143 N N . GLN B 1 145 ? 2.24800 39.97500 81.14300 1.000 74.39588 172 GLN B N 1
ATOM 2144 C CA . GLN B 1 145 ? 2.34300 41.33800 80.55400 1.000 73.61757 172 GLN B CA 1
ATOM 2145 C C . GLN B 1 145 ? 2.10300 41.28300 79.04000 1.000 76.01981 172 GLN B C 1
ATOM 2146 O O . GLN B 1 145 ? 2.16400 42.34500 78.38900 1.000 75.86536 172 GLN B O 1
ATOM 2152 N N . GLY B 1 146 ? 1.83600 40.09300 78.49600 1.000 76.59673 173 GLY B N 1
ATOM 2153 C CA . GLY B 1 146 ? 1.53700 39.90700 77.06400 1.000 66.93927 173 GLY B CA 1
ATOM 2154 C C . GLY B 1 146 ? 2.78900 39.78300 76.20700 1.000 65.09732 173 GLY B C 1
ATOM 2155 O O . GLY B 1 146 ? 2.66500 39.97100 74.97800 1.000 66.64950 173 GLY B O 1
ATOM 2156 N N . LYS B 1 147 ? 3.94600 39.45900 76.80300 1.000 63.20000 174 LYS B N 1
ATOM 2157 C CA . LYS B 1 147 ? 5.17800 39.05000 76.05800 1.000 71.51359 174 LYS B CA 1
ATOM 2158 C C . LYS B 1 147 ? 4.97300 37.62100 75.51700 1.000 73.60783 174 LYS B C 1
ATOM 2159 O O . LYS B 1 147 ? 5.07900 36.65800 76.31400 1.000 72.52671 174 LYS B O 1
ATOM 2161 N N . ALA B 1 148 ? 4.67500 37.50100 74.21600 1.000 67.54577 175 ALA B N 1
ATOM 2162 C CA . ALA B 1 148 ? 4.38900 36.23400 73.50100 1.000 66.93361 175 ALA B CA 1
ATOM 2163 C C . ALA B 1 148 ? 5.69000 35.63300 72.95100 1.000 74.53066 175 ALA B C 1
ATOM 2164 O O . ALA B 1 148 ? 6.39700 36.31700 72.18800 1.000 73.92156 175 ALA B O 1
ATOM 2166 N N . THR B 1 149 ? 5.97300 34.38600 73.34200 1.000 71.95584 176 THR B N 1
ATOM 2167 C CA . THR B 1 149 ? 7.02200 33.49800 72.77800 1.000 64.25797 176 THR B CA 1
ATOM 2168 C C . THR B 1 149 ? 6.34600 32.49300 71.84100 1.000 66.05993 176 THR B C 1
ATOM 2169 O O . THR B 1 149 ? 5.43200 31.77200 72.29500 1.000 64.58584 176 THR B O 1
ATOM 2173 N N . THR B 1 150 ? 6.75300 32.46800 70.57400 1.000 62.04519 177 THR B N 1
ATOM 2174 C CA . THR B 1 150 ? 6.27500 31.48600 69.57200 1.000 59.87049 177 THR B CA 1
ATOM 2175 C C . THR B 1 150 ? 7.31000 30.35700 69.47000 1.000 58.29532 177 THR B C 1
ATOM 2176 O O . THR B 1 150 ? 8.51500 30.65200 69.41200 1.000 60.29434 177 THR B O 1
ATOM 2180 N N . VAL B 1 151 ? 6.86500 29.10000 69.50500 1.000 55.93732 178 VAL B N 1
ATOM 2181 C CA . VAL B 1 151 ? 7.76700 27.92700 69.29300 1.000 57.76902 178 VAL B CA 1
ATOM 2182 C C . VAL B 1 151 ? 7.19700 27.03500 68.18800 1.000 56.86422 178 VAL B C 1
ATOM 2183 O O . VAL B 1 151 ? 5.95700 27.02000 67.98000 1.000 57.89134 178 VAL B O 1
ATOM 2187 N N . ASP B 1 152 ? 8.09400 26.33900 67.49700 1.000 52.55305 179 ASP B N 1
ATOM 2188 C CA . ASP B 1 152 ? 7.76300 25.20200 66.60500 1.000 52.08735 179 ASP B CA 1
ATOM 2189 C C . ASP B 1 152 ? 7.75800 23.93800 67.47100 1.000 59.05596 179 ASP B C 1
ATOM 2190 O O . ASP B 1 152 ? 8.81000 23.66100 68.09800 1.000 56.71295 179 ASP B O 1
ATOM 2195 N N . LYS B 1 153 ? 6.63000 23.22100 67.54300 1.000 55.05933 180 LYS B N 1
ATOM 2196 C CA . LYS B 1 153 ? 6.47900 22.09500 68.49800 1.000 56.01822 180 LYS B CA 1
ATOM 2197 C C . LYS B 1 153 ? 6.00600 20.81700 67.80000 1.000 53.66333 180 LYS B C 1
ATOM 2198 O O . LYS B 1 153 ? 4.96200 20.83800 67.13400 1.000 51.99571 180 LYS B O 1
ATOM 2204 N N . THR B 1 154 ? 6.74300 19.72400 68.00500 1.000 50.54105 181 THR B N 1
ATOM 2205 C CA . THR B 1 154 ? 6.26600 18.35000 67.73700 1.000 51.79909 181 THR B CA 1
ATOM 2206 C C . THR B 1 154 ? 5.97500 17.66900 69.07200 1.000 52.53967 181 THR B C 1
ATOM 2207 O O . THR B 1 154 ? 6.85800 17.70700 69.92800 1.000 49.61696 181 THR B O 1
ATOM 2211 N N . TRP B 1 155 ? 4.77900 17.09100 69.22800 1.000 54.09048 182 TRP B N 1
ATOM 2212 C CA . TRP B 1 155 ? 4.41000 16.17300 70.34000 1.000 52.32150 182 TRP B CA 1
ATOM 2213 C C . TRP B 1 155 ? 4.08200 14.79800 69.76800 1.000 53.92225 182 TRP B C 1
ATOM 2214 O O . TRP B 1 155 ? 3.46800 14.75000 68.67900 1.000 48.72284 182 TRP B O 1
ATOM 2225 N N . GLN B 1 156 ? 4.43000 13.73800 70.50000 1.000 49.32022 183 GLN B N 1
ATOM 2226 C CA . GLN B 1 156 ? 3.91600 12.37000 70.24600 1.000 50.16556 183 GLN B CA 1
ATOM 2227 C C . GLN B 1 156 ? 3.26200 11.85900 71.52900 1.000 52.54688 183 GLN B C 1
ATOM 2228 O O . GLN B 1 156 ? 3.91300 11.89900 72.59600 1.000 52.34808 18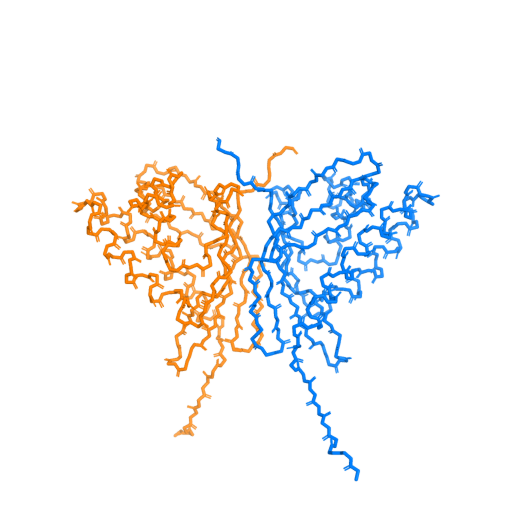3 GLN B O 1
ATOM 2234 N N . PHE B 1 157 ? 2.00800 11.43100 71.41400 1.000 53.32395 184 PHE B N 1
ATOM 2235 C CA . PHE B 1 157 ? 1.18400 10.91900 72.53000 1.000 49.14513 184 PHE B CA 1
ATOM 2236 C C . PHE B 1 157 ? 0.98800 9.41800 72.32500 1.000 57.27024 184 PHE B C 1
ATOM 2237 O O . PHE B 1 157 ? 0.64200 8.97800 71.20500 1.000 53.01088 184 PHE B O 1
ATOM 2245 N N . LEU B 1 158 ? 1.23800 8.66700 73.39500 1.000 53.78159 185 LEU B N 1
ATOM 2246 C CA . LEU B 1 158 ? 0.91900 7.23000 73.52000 1.000 53.47969 185 LEU B CA 1
ATOM 2247 C C . LEU B 1 158 ? -0.24700 7.09600 74.49900 1.000 57.23477 185 LEU B C 1
ATOM 2248 O O . LEU B 1 158 ? -0.12700 7.64200 75.62800 1.000 56.30487 185 LEU B O 1
ATOM 2253 N N . LYS B 1 159 ? -1.32600 6.42300 74.08900 1.000 57.30322 186 LYS B N 1
ATOM 2254 C CA . LYS B 1 159 ? -2.44500 6.04400 74.99200 1.000 57.91267 186 LYS B CA 1
ATOM 2255 C C . LYS B 1 159 ? -1.96900 4.86500 75.84400 1.000 55.90652 186 LYS B C 1
ATOM 2256 O O . LYS B 1 159 ? -1.71800 3.81500 75.25600 1.000 49.73601 186 LYS B O 1
ATOM 2262 N N . ASP B 1 160 ? -1.83600 5.05200 77.16400 1.000 55.34335 187 ASP B N 1
ATOM 2263 C CA . ASP B 1 160 ? -1.34800 4.01100 78.10900 1.000 50.82128 187 ASP B CA 1
ATOM 2264 C C . ASP B 1 160 ? -2.45800 2.98400 78.38500 1.000 53.95087 187 ASP B C 1
ATOM 2265 O O . ASP B 1 160 ? -3.60100 3.20000 77.93900 1.000 54.99169 187 ASP B O 1
ATOM 2270 N N . ASP B 1 161 ? -2.13500 1.93100 79.14200 1.000 56.24304 188 ASP B N 1
ATOM 2271 C CA . ASP B 1 161 ? -3.03700 0.79100 79.46700 1.000 61.46041 188 ASP B CA 1
ATOM 2272 C C . ASP B 1 161 ? -4.29500 1.29100 80.18600 1.000 62.28013 188 ASP B C 1
ATOM 2273 O O . ASP B 1 161 ? -5.26300 0.50700 80.26200 1.000 63.54319 188 ASP B O 1
ATOM 2278 N N . HIS B 1 162 ? -4.28000 2.52500 80.70500 1.000 55.26877 189 HIS B N 1
ATOM 2279 C CA . HIS B 1 162 ? -5.39500 3.11900 81.49100 1.000 57.48207 189 HIS B CA 1
ATOM 2280 C C . HIS B 1 162 ? -6.15500 4.13200 80.63000 1.000 62.03079 189 HIS B C 1
ATOM 2281 O O . HIS B 1 162 ? -7.01500 4.85700 81.18000 1.000 60.09016 189 HIS B O 1
ATOM 2288 N N . GLY B 1 163 ? -5.85000 4.17700 79.33000 1.000 61.78864 190 GLY B N 1
ATOM 2289 C CA . GLY B 1 163 ? -6.56700 5.01000 78.34200 1.000 62.71171 190 GLY B CA 1
ATOM 2290 C C . GLY B 1 163 ? -6.15400 6.47700 78.36600 1.000 58.44303 190 GLY B C 1
ATOM 2291 O O . GLY B 1 163 ? -6.86400 7.28800 77.75000 1.000 59.34684 190 GLY B O 1
ATOM 2292 N N . LYS B 1 164 ? -5.04200 6.83400 79.01000 1.000 54.09389 191 LYS B N 1
ATOM 2293 C CA . LYS B 1 164 ? -4.65000 8.26200 79.11700 1.000 55.61956 191 LYS B CA 1
ATOM 2294 C C . LYS B 1 164 ? -3.41300 8.52600 78.23700 1.000 59.41261 191 LYS B C 1
ATOM 2295 O O . LYS B 1 164 ? -2.52100 7.65300 78.12300 1.000 59.78955 191 LYS B O 1
ATOM 2301 N N . LEU B 1 165 ? -3.41600 9.68400 77.57300 1.000 60.51471 192 LEU B N 1
ATOM 2302 C CA . LEU B 1 165 ? -2.37700 10.12400 76.61100 1.000 54.41344 192 LEU B CA 1
ATOM 2303 C C . LEU B 1 165 ? -1.16400 10.63000 77.38700 1.000 55.32648 192 LEU B C 1
ATOM 2304 O O . LEU B 1 165 ? -1.34300 11.46400 78.30100 1.000 54.49237 192 LEU B O 1
ATOM 2309 N N . ARG B 1 166 ? 0.00800 10.12300 77.00800 1.000 54.00770 193 ARG B N 1
ATOM 2310 C CA . ARG B 1 166 ? 1.30900 10.41200 77.64200 1.000 53.62620 193 ARG B CA 1
ATOM 2311 C C . ARG B 1 166 ? 2.30100 10.85400 76.56200 1.000 51.90469 193 ARG B C 1
ATOM 2312 O O . ARG B 1 166 ? 2.44800 10.14100 75.54700 1.000 53.13504 193 ARG B O 1
ATOM 2320 N N . ILE B 1 167 ? 2.97600 11.97700 76.80100 1.000 58.08048 194 ILE B N 1
ATOM 2321 C CA . ILE B 1 167 ? 4.04100 12.52700 75.92100 1.000 52.44438 194 ILE B CA 1
ATOM 2322 C C . ILE B 1 167 ? 5.25100 11.59700 76.01100 1.000 53.73101 194 ILE B C 1
ATOM 2323 O O . ILE B 1 167 ? 5.86900 11.49700 77.09300 1.000 54.41547 194 ILE B O 1
ATOM 2328 N N . ILE B 1 168 ? 5.55800 10.92300 74.90800 1.000 50.23410 195 ILE B N 1
ATOM 2329 C CA . ILE B 1 168 ? 6.79200 10.10500 74.75800 1.000 48.73679 195 ILE B CA 1
ATOM 2330 C C . ILE B 1 168 ? 7.77300 10.86700 73.86600 1.000 50.25742 195 ILE B C 1
ATOM 2331 O O . ILE B 1 168 ? 8.97300 10.52200 73.90000 1.000 52.45825 195 ILE B O 1
ATOM 2336 N N . THR B 1 169 ? 7.29200 11.86500 73.10600 1.000 46.81002 196 THR B N 1
ATOM 2337 C CA . THR B 1 169 ? 8.15200 12.75000 72.26900 1.000 51.35571 196 THR B CA 1
ATOM 2338 C C . THR B 1 169 ? 7.70800 14.20600 72.40400 1.000 47.10269 196 THR B C 1
ATOM 2339 O O . THR B 1 169 ? 6.49600 14.46100 72.35100 1.000 54.07925 196 THR B O 1
ATOM 2343 N N . HIS B 1 170 ? 8.67300 15.11400 72.56300 1.000 48.08314 197 HIS B N 1
ATOM 2344 C CA . HIS B 1 170 ? 8.45700 16.57200 72.73200 1.000 48.69040 197 HIS B CA 1
ATOM 2345 C C . HIS B 1 170 ? 9.66900 17.32800 72.19000 1.000 49.49699 197 HIS B C 1
ATOM 2346 O O . HIS B 1 170 ? 10.66600 17.42600 72.93200 1.000 50.73672 197 HIS B O 1
ATOM 2353 N N . HIS B 1 171 ? 9.58900 17.80700 70.94300 1.000 49.42959 198 HIS B N 1
ATOM 2354 C CA . HIS B 1 171 ? 10.62300 18.63600 70.26700 1.000 48.30528 198 HIS B CA 1
ATOM 2355 C C . HIS B 1 171 ? 10.07200 20.05200 70.12300 1.000 53.99372 198 HIS B C 1
ATOM 2356 O O . HIS B 1 171 ? 9.06900 20.22900 69.39800 1.000 51.85424 198 HIS B O 1
ATOM 2363 N N . SER B 1 172 ? 10.68700 21.00400 70.83100 1.000 58.32662 199 SER B N 1
ATOM 2364 C CA . SER B 1 172 ? 10.35000 22.44700 70.81100 1.000 53.68965 199 SER B CA 1
ATOM 2365 C C . SER B 1 172 ? 11.57600 23.21800 70.31800 1.000 58.25222 199 SER B C 1
ATOM 2366 O O . SER B 1 172 ? 12.67500 23.00600 70.87400 1.000 61.27377 199 SER B O 1
ATOM 2369 N N . SER B 1 173 ? 11.39800 24.07000 69.31100 1.000 50.10351 200 SER B N 1
ATOM 2370 C CA . SER B 1 173 ? 12.47200 24.93200 68.76100 1.000 60.19271 200 SER B CA 1
ATOM 2371 C C . SER B 1 173 ? 11.92800 26.35200 68.53700 1.000 57.12078 200 SER B C 1
ATOM 2372 O O . SER B 1 173 ? 10.71100 26.50300 68.23100 1.000 52.36370 200 SER B O 1
ATOM 2375 N N . LEU B 1 174 ? 12.78200 27.35600 68.75800 1.000 54.35462 201 LEU B N 1
ATOM 2376 C CA . LEU B 1 174 ? 12.51700 28.76700 68.37600 1.000 59.12982 201 LEU B CA 1
ATOM 2377 C C . LEU B 1 174 ? 12.54500 28.86200 66.85200 1.000 57.54647 201 LEU B C 1
ATOM 2378 O O . LEU B 1 174 ? 13.39000 28.24800 66.20700 1.000 58.05722 201 LEU B O 1
ATOM 2383 N N . PRO B 1 175 ? 11.59500 29.58300 66.22200 1.000 59.72047 202 PRO B N 1
ATOM 2384 C CA . PRO B 1 175 ? 11.59100 29.72500 64.76500 1.000 65.33210 202 PRO B CA 1
ATOM 2385 C C . PRO B 1 175 ? 12.95000 30.23600 64.26200 1.000 64.43966 202 PRO B C 1
ATOM 2386 O O . PRO B 1 175 ? 13.53200 31.10700 64.89300 1.000 68.53661 202 PRO B O 1
ATOM 2390 N N . TYR B 1 176 ? 13.44400 29.66200 63.16500 1.000 68.08102 203 TYR B N 1
ATOM 2391 C CA . TYR B 1 176 ? 14.73500 30.05100 62.54700 1.000 75.72968 203 TYR B CA 1
ATOM 2392 C C . TYR B 1 176 ? 14.66100 31.51300 62.07100 1.000 77.77683 203 TYR B C 1
ATOM 2393 O O . TYR B 1 176 ? 13.69400 31.87700 61.36900 1.000 74.71801 203 TYR B O 1
ATOM 2402 N N . GLU B 1 177 ? 15.65900 32.32500 62.44600 1.000 83.68269 204 GLU B N 1
ATOM 2403 C CA . GLU B 1 177 ? 15.80300 33.75400 62.04200 1.000 83.17051 204 GLU B CA 1
ATOM 2404 C C . GLU B 1 177 ? 17.16400 33.96300 61.35800 1.000 85.27162 204 GLU B C 1
ATOM 2405 O O . GLU B 1 177 ? 18.19100 33.71100 62.01500 1.000 87.08668 204 GLU B O 1
ATOM 2407 N N . GLN B 1 178 ? 17.16400 34.38600 60.08500 1.000 85.12912 205 GLN B N 1
ATOM 2408 C CA . GLN B 1 178 ? 18.35700 34.91000 59.35000 1.000 87.08764 205 GLN B CA 1
ATOM 2409 C C . GLN B 1 178 ? 18.07200 34.89700 57.84100 1.000 93.19221 205 GLN B C 1
ATOM 2410 O O . GLN B 1 178 ? 17.96400 33.85700 57.18600 1.000 92.28859 205 GLN B O 1
#

Nearest PDB structures (foldseek):
  7c5v-assembly1_A  TM=1.002E+00  e=1.824E-30  Nostoc sp. PCC 7120 = FACHB-418
  5aig-assembly2_B  TM=6.079E-01  e=5.431E-03  unidentified
  3ebt-assembly1_A-2  TM=5.056E-01  e=2.228E-03  Burkholderia pseudomallei K96243
  3ujm-assembly1_B  TM=5.322E-01  e=7.413E-02  Drosophila melanogaster
  6ta7-assembly2_F  TM=4.775E-01  e=1.917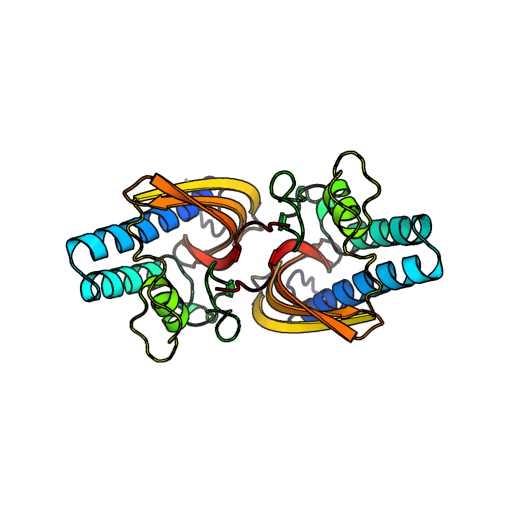E-01  Homo sapiens

CATH classification: 3.10.450.50

Sequence (327 aa):
LKTPIVNRAITESEVLAAQKAWGEALVAISTTYDAKGKASAKALAEKVIDDAYGYQFGPVLFKPTLAISPRTFRTTRAGALAYFVGDDKAFPEDKGFALSSWRKVEIKNAAIFITGNTATTMGNVIITDKQGKATTVDKTWQFLKDDHGKLRIITHHSSLPYEQKTPIVNRAITESEVLAAQKAWGEALVAISTTYDAKGKASAKALAEKVIDDAYGYQFGPVLFKPTLAISPRTFRTTRAGALAYFVGDDKAFPEDKGFALSSWRKVEIKNAAIFITGNTATTMGNVIITDKQGKATTVDKTWQFLKDDHGKLRIITHHSSLPYEQ

Radius of gyration: 20.39 Å; Cα contacts (8 Å, |Δi|>4): 707; chains: 2; bounding box: 60×67×60 Å

B-factor: mean 64.12, std 9.33, range [44.24, 99.35]